Protein AF-A0A7W0F718-F1 (afdb_monomer_lite)

pLDDT: mean 78.74, std 13.92, range [45.19, 97.62]

Foldseek 3Di:
DVVVVVVVVVVVVVVDDPPPPPPPDDEAEAEDEPLQDADDDDDDDPPDHRRSVVVVVVVCVVCVVVNPPYFYHYPYPLDPDDDPLVVVLVVQLVVLLCCCVPPVVHDSVDLVSSVVSCVVSVVPPVVSVCSVVCVCVVVVVVVVVVCVVLVPDDPPWDDGPNNDIADCVVVVNPVVVSVVVVVVVVVVSRD

Structure (mmCIF, N/CA/C/O backbone):
data_AF-A0A7W0F718-F1
#
_entry.id   AF-A0A7W0F718-F1
#
loop_
_atom_site.group_PDB
_atom_site.id
_atom_site.type_symbol
_atom_site.label_atom_id
_atom_site.label_alt_id
_atom_site.label_comp_id
_atom_site.label_asym_id
_atom_site.label_entity_id
_atom_site.label_seq_id
_atom_site.pdbx_PDB_ins_code
_atom_site.Cartn_x
_atom_site.Cartn_y
_atom_site.Cartn_z
_atom_site.occupancy
_atom_site.B_iso_or_equiv
_atom_site.auth_seq_id
_atom_site.auth_comp_id
_atom_site.auth_asym_id
_atom_site.auth_atom_id
_atom_site.pdbx_PDB_model_num
ATOM 1 N N . MET A 1 1 ? 59.009 13.169 -43.850 1.00 59.16 1 MET A N 1
ATOM 2 C CA . MET A 1 1 ? 57.574 13.392 -44.161 1.00 59.16 1 MET A CA 1
ATOM 3 C C . MET A 1 1 ? 56.606 12.580 -43.299 1.00 59.16 1 MET A C 1
ATOM 5 O O . MET A 1 1 ? 55.694 13.190 -42.767 1.00 59.16 1 MET A O 1
ATOM 9 N N . ARG A 1 2 ? 56.782 11.261 -43.092 1.00 62.19 2 ARG A N 1
ATOM 10 C CA . ARG A 1 2 ? 55.823 10.437 -42.308 1.00 62.19 2 ARG A CA 1
ATOM 11 C C . ARG A 1 2 ? 55.622 10.898 -40.852 1.00 62.19 2 ARG A C 1
ATOM 13 O O . ARG A 1 2 ? 54.488 10.963 -40.399 1.00 62.19 2 ARG A O 1
ATOM 20 N N . PHE A 1 3 ? 56.688 11.295 -40.154 1.00 64.75 3 PHE A N 1
ATOM 21 C CA . PHE A 1 3 ? 56.597 11.782 -38.767 1.00 64.75 3 PHE A CA 1
ATOM 22 C C . PHE A 1 3 ? 55.923 13.155 -38.629 1.00 64.75 3 PHE A C 1
ATOM 24 O O . PHE A 1 3 ? 55.234 13.398 -37.647 1.00 64.75 3 PHE A O 1
ATOM 31 N N . PHE A 1 4 ? 56.065 14.028 -39.630 1.00 73.38 4 PHE A N 1
ATOM 32 C CA . PHE A 1 4 ? 55.433 15.351 -39.623 1.00 73.38 4 PHE A CA 1
ATOM 33 C C . PHE A 1 4 ? 53.915 15.244 -39.821 1.00 73.38 4 PHE A C 1
ATOM 35 O O . PHE A 1 4 ? 53.151 15.910 -39.134 1.00 73.38 4 PHE A O 1
ATOM 42 N N . VAL A 1 5 ? 53.474 14.330 -40.694 1.00 73.19 5 VAL A N 1
ATOM 43 C CA . VAL A 1 5 ? 52.048 14.030 -40.897 1.00 73.19 5 VAL A CA 1
ATOM 44 C C . VAL A 1 5 ? 51.417 13.461 -39.623 1.00 73.19 5 VAL A C 1
ATOM 46 O O . VAL A 1 5 ? 50.325 13.877 -39.260 1.00 73.19 5 VAL A O 1
ATOM 49 N N . LEU A 1 6 ? 52.120 12.576 -38.907 1.00 73.88 6 LEU A N 1
ATOM 50 C CA . LEU A 1 6 ? 51.657 12.044 -37.618 1.00 73.88 6 LEU A CA 1
ATOM 51 C C . LEU A 1 6 ? 51.508 13.139 -36.554 1.00 73.88 6 LEU A C 1
ATOM 53 O O . LEU A 1 6 ? 50.515 13.149 -35.832 1.00 73.88 6 LEU A O 1
ATOM 57 N N . TYR A 1 7 ? 52.449 14.084 -36.493 1.00 75.25 7 TYR A N 1
ATOM 58 C CA . TYR A 1 7 ? 52.392 15.185 -35.530 1.00 75.25 7 TYR A CA 1
ATOM 59 C C . TYR A 1 7 ? 51.230 16.145 -35.813 1.00 75.25 7 TYR A C 1
ATOM 61 O O . TYR A 1 7 ? 50.535 16.552 -34.888 1.00 75.25 7 TYR A O 1
ATOM 69 N N . VAL A 1 8 ? 50.981 16.452 -37.091 1.00 75.62 8 VAL A N 1
ATOM 70 C CA . VAL A 1 8 ? 49.847 17.287 -37.520 1.00 75.62 8 VAL A CA 1
ATOM 71 C C . VAL A 1 8 ? 48.508 16.582 -37.279 1.00 75.62 8 VAL A C 1
ATOM 73 O O . VAL A 1 8 ? 47.548 17.222 -36.864 1.00 75.62 8 VAL A O 1
ATOM 76 N N . LEU A 1 9 ? 48.429 15.263 -37.484 1.00 67.88 9 LEU A N 1
ATOM 77 C CA . LEU A 1 9 ? 47.204 14.502 -37.219 1.00 67.88 9 LEU A CA 1
ATOM 78 C C . LEU A 1 9 ? 46.885 14.450 -35.716 1.00 67.88 9 LEU A C 1
ATOM 80 O O . LEU A 1 9 ? 45.730 14.584 -35.321 1.00 67.88 9 LEU A O 1
ATOM 84 N N . MET A 1 10 ? 47.916 14.301 -34.879 1.00 72.50 10 MET A N 1
ATOM 85 C CA . MET A 1 10 ? 47.778 14.221 -33.425 1.00 72.50 10 MET A CA 1
ATOM 86 C C . MET A 1 10 ? 47.365 15.568 -32.808 1.00 72.50 10 MET A C 1
ATOM 88 O O . MET A 1 10 ? 46.494 15.609 -31.935 1.00 72.50 10 MET A O 1
ATOM 92 N N . THR A 1 11 ? 47.917 16.686 -33.295 1.00 67.88 11 THR A N 1
ATOM 93 C CA . THR A 1 11 ? 47.487 18.025 -32.861 1.00 67.88 11 THR A CA 1
ATOM 94 C C . THR A 1 11 ? 46.080 18.363 -33.353 1.00 67.88 11 THR A C 1
ATOM 96 O O . THR A 1 11 ? 45.309 18.960 -32.602 1.00 67.88 11 THR A O 1
ATOM 99 N N . LEU A 1 12 ? 45.694 17.909 -34.552 1.00 67.44 12 LEU A N 1
ATOM 100 C CA . LEU A 1 12 ? 44.333 18.080 -35.067 1.00 67.44 12 LEU A CA 1
ATOM 101 C C . LEU A 1 12 ? 43.303 17.328 -34.208 1.00 67.44 12 LEU A C 1
ATOM 103 O O . LEU A 1 12 ? 42.249 17.880 -33.915 1.00 67.44 12 LEU A O 1
ATOM 107 N N . THR A 1 13 ? 43.618 16.126 -33.713 1.00 62.78 13 THR A N 1
ATOM 108 C CA . THR A 1 13 ? 42.716 15.390 -32.804 1.00 62.78 13 THR A CA 1
ATOM 109 C C . THR A 1 13 ? 42.569 16.021 -31.415 1.00 62.78 13 THR A C 1
ATOM 111 O O . THR A 1 13 ? 41.525 15.859 -30.793 1.00 62.78 13 THR A O 1
ATOM 114 N N . MET A 1 14 ? 43.564 16.778 -30.933 1.00 63.66 14 MET A N 1
ATOM 115 C CA . MET A 1 14 ? 43.463 17.508 -29.657 1.00 63.66 14 MET A CA 1
ATOM 116 C C . MET A 1 14 ? 42.633 18.798 -29.755 1.00 63.66 14 MET A C 1
ATOM 118 O O . MET A 1 14 ? 42.101 19.252 -28.745 1.00 63.66 14 MET A O 1
ATOM 122 N N . LEU A 1 15 ? 42.503 19.383 -30.951 1.00 63.22 15 LEU A N 1
ATOM 123 C CA . LEU A 1 15 ? 41.767 20.635 -31.180 1.00 63.22 15 LEU A CA 1
ATOM 124 C C . LEU A 1 15 ? 40.259 20.446 -31.403 1.00 63.22 15 LEU A C 1
ATOM 126 O O . LEU A 1 15 ? 39.521 21.429 -31.389 1.00 63.22 15 LEU A O 1
ATOM 130 N N . PHE A 1 16 ? 39.787 19.207 -31.564 1.00 63.06 16 PHE A N 1
ATOM 131 C CA . PHE A 1 16 ? 38.362 18.880 -31.613 1.00 63.06 16 PHE A CA 1
ATOM 132 C C . PHE A 1 16 ? 37.948 18.186 -30.311 1.00 63.06 16 PHE A C 1
ATOM 134 O O . PHE A 1 16 ? 37.929 16.952 -30.262 1.00 63.06 16 PHE A O 1
ATOM 141 N N . PRO A 1 17 ? 37.608 18.931 -29.239 1.00 61.22 17 PRO A N 1
ATOM 142 C CA . PRO A 1 17 ? 36.962 18.321 -28.090 1.00 61.22 17 PRO A CA 1
ATOM 143 C C . PRO A 1 17 ? 35.707 17.618 -28.599 1.00 61.22 17 PRO A C 1
ATOM 145 O O . PRO A 1 17 ? 34.823 18.234 -29.197 1.00 61.22 17 PRO A O 1
ATOM 148 N N . SER A 1 18 ? 35.664 16.301 -28.419 1.00 65.25 18 SER A N 1
ATOM 149 C CA . SER A 1 18 ? 34.481 15.512 -28.724 1.00 65.25 18 SER A CA 1
ATOM 150 C C . SER A 1 18 ? 33.355 16.066 -27.864 1.00 65.25 18 SER A C 1
ATOM 152 O O . SER A 1 18 ? 33.358 15.890 -26.646 1.00 65.25 18 SER A O 1
ATOM 154 N N . VAL A 1 19 ? 32.426 16.797 -28.476 1.00 62.50 19 VAL A N 1
ATOM 155 C CA . VAL A 1 19 ? 31.242 17.287 -27.779 1.00 62.50 19 VAL A CA 1
ATOM 156 C C . VAL A 1 19 ? 30.381 16.064 -27.493 1.00 62.50 19 VAL A C 1
ATOM 158 O O . VAL A 1 19 ? 29.586 15.635 -28.330 1.00 62.50 19 VAL A O 1
ATOM 161 N N . ILE A 1 20 ? 30.588 15.465 -26.319 1.00 61.00 20 ILE A N 1
ATOM 162 C CA . ILE A 1 20 ? 29.738 14.405 -25.788 1.00 61.00 20 ILE A CA 1
ATOM 163 C C . ILE A 1 20 ? 28.381 15.052 -25.521 1.00 61.00 20 ILE A C 1
ATOM 165 O O . ILE A 1 20 ? 28.150 15.662 -24.479 1.00 61.00 20 ILE A O 1
ATOM 169 N N . HIS A 1 21 ? 27.486 14.960 -26.500 1.00 59.19 21 HIS A N 1
ATOM 170 C CA . HIS A 1 21 ? 26.088 15.304 -26.312 1.00 59.19 21 HIS A CA 1
ATOM 171 C C . HIS A 1 21 ? 25.480 14.232 -25.412 1.00 59.19 21 HIS A C 1
ATOM 173 O O . HIS A 1 21 ? 25.100 13.155 -25.870 1.00 59.19 21 HIS A O 1
ATOM 179 N N . GLY A 1 22 ? 25.412 14.514 -24.112 1.00 57.72 22 GLY A N 1
ATOM 180 C CA . GLY A 1 22 ? 24.571 13.750 -23.206 1.00 57.72 22 GLY A CA 1
ATOM 181 C C . GLY A 1 22 ? 23.122 13.933 -23.641 1.00 57.72 22 GLY A C 1
ATOM 182 O O . GLY A 1 22 ? 22.516 14.959 -23.345 1.00 57.72 22 GLY A O 1
ATOM 183 N N . GLN A 1 23 ? 22.572 12.969 -24.381 1.00 63.22 23 GLN A N 1
ATOM 184 C CA . GLN A 1 23 ? 21.136 12.924 -24.634 1.00 63.22 23 GLN A CA 1
ATOM 185 C C . GLN A 1 23 ? 20.442 12.744 -23.283 1.00 63.22 23 GLN A C 1
ATOM 187 O O . GLN A 1 23 ? 20.439 11.651 -22.717 1.00 63.22 23 GLN A O 1
ATOM 192 N N . GLY A 1 24 ? 19.873 13.826 -22.750 1.00 61.09 24 GLY A N 1
ATOM 193 C CA . GLY A 1 24 ? 18.960 13.742 -21.619 1.00 61.09 24 GLY A CA 1
ATOM 194 C C . GLY A 1 24 ? 17.768 12.889 -22.036 1.00 61.09 24 GLY A C 1
ATOM 195 O O . GLY A 1 24 ? 16.958 13.318 -22.853 1.00 61.09 24 GLY A O 1
ATOM 196 N N . ARG A 1 25 ? 17.690 11.65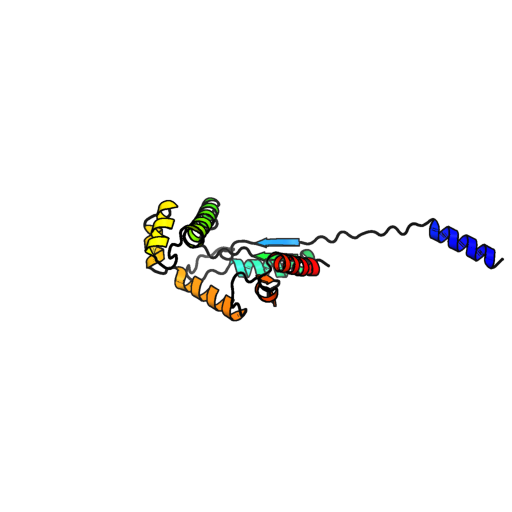6 -21.530 1.00 67.06 25 ARG A N 1
ATOM 197 C CA . ARG A 1 25 ? 16.534 10.785 -21.751 1.00 67.06 25 ARG A CA 1
ATOM 198 C C . ARG A 1 25 ? 15.420 11.221 -20.810 1.00 67.06 25 ARG A C 1
ATOM 200 O O . ARG A 1 25 ? 15.621 11.316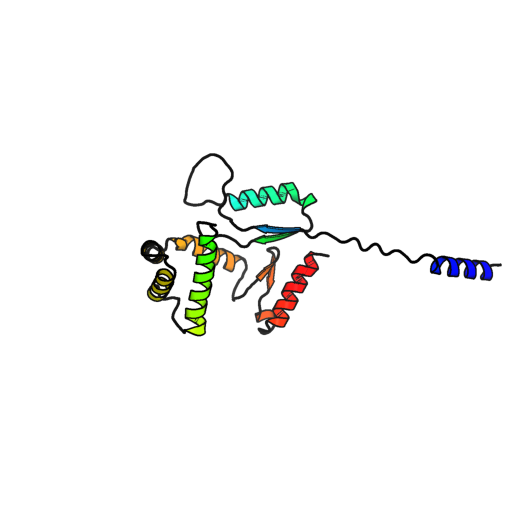 -19.602 1.00 67.06 25 ARG A O 1
ATOM 207 N N . THR A 1 26 ? 14.251 11.511 -21.365 1.00 73.31 26 THR A N 1
ATOM 208 C CA . THR A 1 26 ? 13.064 11.843 -20.578 1.00 73.31 26 THR A CA 1
ATOM 209 C C . THR A 1 26 ? 12.407 10.547 -20.112 1.00 73.31 26 THR A C 1
ATOM 211 O O . THR A 1 26 ? 11.988 9.738 -20.935 1.00 73.31 26 THR A O 1
ATOM 214 N N . LEU A 1 27 ? 12.328 10.342 -18.797 1.00 78.69 27 LEU A N 1
ATOM 215 C CA . LEU A 1 27 ? 11.528 9.280 -18.194 1.00 78.69 27 LEU A CA 1
ATOM 216 C C . LEU A 1 27 ? 10.115 9.796 -17.935 1.00 78.69 27 LEU A C 1
ATOM 218 O O . LEU A 1 27 ? 9.938 10.781 -17.215 1.00 78.69 27 LEU A O 1
ATOM 222 N N . ASN A 1 28 ? 9.108 9.072 -18.411 1.00 82.62 28 ASN A N 1
ATOM 223 C CA . ASN A 1 28 ? 7.726 9.368 -18.061 1.00 82.62 28 ASN A CA 1
ATOM 224 C C . ASN A 1 28 ? 7.347 8.666 -16.749 1.00 82.62 28 ASN A C 1
ATOM 226 O O . ASN A 1 28 ? 7.285 7.442 -16.672 1.00 82.62 28 ASN A O 1
ATOM 230 N N . ILE A 1 29 ? 7.058 9.428 -15.695 1.00 82.44 29 ILE A N 1
ATOM 231 C CA . ILE A 1 29 ? 6.439 8.873 -14.485 1.00 82.44 29 ILE A CA 1
ATOM 232 C C . ILE A 1 29 ? 4.927 8.987 -14.652 1.00 82.44 29 ILE A C 1
ATOM 234 O O . ILE A 1 29 ? 4.345 10.060 -14.490 1.00 82.44 29 ILE A O 1
ATOM 238 N N . LEU A 1 30 ? 4.280 7.872 -14.984 1.00 80.19 30 LEU A N 1
ATOM 239 C CA . LEU A 1 30 ? 2.828 7.792 -15.029 1.00 80.19 30 LEU A CA 1
ATOM 240 C C . LEU A 1 30 ? 2.306 7.533 -13.624 1.00 80.19 30 LEU A C 1
ATOM 242 O O . LEU A 1 30 ? 2.292 6.408 -13.136 1.00 80.19 30 LEU A O 1
ATOM 246 N N . TYR A 1 31 ? 1.866 8.593 -12.966 1.00 80.44 31 TYR A N 1
ATOM 247 C CA . TYR A 1 31 ? 1.217 8.500 -11.670 1.00 80.44 31 TYR A CA 1
ATOM 248 C C . TYR A 1 31 ? -0.293 8.319 -11.849 1.00 80.44 31 TYR A C 1
ATOM 250 O O . TYR A 1 31 ? -0.963 9.164 -12.440 1.00 80.44 31 TYR A O 1
ATOM 258 N N . THR A 1 32 ? -0.845 7.222 -11.331 1.00 71.44 32 THR A N 1
ATOM 259 C CA . THR A 1 32 ? -2.285 6.953 -11.368 1.0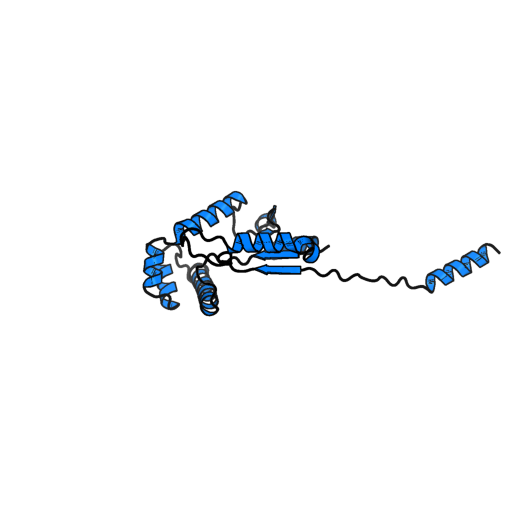0 71.44 32 THR A CA 1
ATOM 260 C C . THR A 1 32 ? -2.806 6.516 -10.001 1.00 71.44 32 THR A C 1
ATOM 262 O O . THR A 1 32 ? -2.341 5.542 -9.409 1.00 71.44 32 THR A O 1
ATOM 265 N N . GLY A 1 33 ? -3.814 7.239 -9.519 1.00 64.19 33 GLY A N 1
ATOM 266 C CA . GLY A 1 33 ? -4.711 6.813 -8.448 1.00 64.19 33 GLY A CA 1
ATOM 267 C C . GLY A 1 33 ? -6.090 6.506 -9.033 1.00 64.19 33 GLY A C 1
ATOM 268 O O . GLY A 1 33 ? -6.446 7.026 -10.091 1.00 64.19 33 GLY A O 1
ATOM 269 N N . GLY A 1 34 ? -6.865 5.646 -8.375 1.00 61.44 34 GLY A N 1
ATOM 270 C CA . GLY A 1 34 ? -8.241 5.357 -8.801 1.00 61.44 34 GLY A CA 1
ATOM 271 C C . GLY A 1 34 ? -8.359 4.194 -9.782 1.00 61.44 34 GLY A C 1
ATOM 272 O O . GLY A 1 34 ? -8.391 4.380 -10.996 1.00 61.44 34 GLY A O 1
ATOM 273 N N . VAL A 1 35 ? -8.486 2.974 -9.251 1.00 58.16 35 VAL A N 1
ATOM 274 C CA . VAL A 1 35 ? -8.932 1.808 -10.044 1.00 58.16 35 VAL A CA 1
ATOM 275 C C . VAL A 1 35 ? -10.447 1.834 -10.293 1.00 58.16 35 VAL A C 1
ATOM 277 O O . VAL A 1 35 ? -10.923 1.237 -11.257 1.00 58.16 35 VAL A O 1
ATOM 280 N N . ASN A 1 36 ? -11.164 2.592 -9.459 1.00 53.41 36 ASN A N 1
ATOM 281 C CA . ASN A 1 36 ? -12.588 2.885 -9.557 1.00 53.41 36 ASN A CA 1
ATOM 282 C C . ASN A 1 36 ? -12.757 4.169 -10.386 1.00 53.41 36 ASN A C 1
ATOM 284 O O . ASN A 1 36 ? -12.674 5.274 -9.854 1.00 53.41 36 ASN A O 1
ATOM 288 N N . GLY A 1 37 ? -12.910 4.044 -11.701 1.00 51.97 37 GLY A N 1
ATOM 289 C CA . GLY A 1 37 ? -13.158 5.179 -12.589 1.00 51.97 37 GLY A CA 1
ATOM 290 C C . GLY A 1 37 ? -13.855 4.710 -13.856 1.00 51.97 37 GLY A C 1
ATOM 291 O O . GLY A 1 37 ? -13.340 3.842 -14.546 1.00 51.97 37 GLY A O 1
ATOM 292 N N . GLU A 1 38 ? -15.026 5.253 -14.142 1.00 53.28 38 GLU A N 1
ATOM 293 C CA . GLU A 1 38 ? -15.839 4.906 -15.309 1.00 53.28 38 GLU A CA 1
ATOM 294 C C . GLU A 1 38 ? -15.472 5.810 -16.501 1.00 53.28 38 GLU A C 1
ATOM 296 O O . GLU A 1 38 ? -15.058 6.956 -16.309 1.00 53.28 38 GLU A O 1
ATOM 301 N N . LEU A 1 39 ? -15.612 5.300 -17.726 1.00 45.19 39 LEU A N 1
ATOM 302 C CA . LEU A 1 39 ? -15.749 6.115 -18.935 1.00 45.19 39 LEU A CA 1
ATOM 303 C C . LEU A 1 39 ? -16.956 5.586 -19.727 1.00 45.19 39 LEU A C 1
ATOM 305 O O . LEU A 1 39 ? -16.811 4.605 -20.447 1.00 45.19 39 LEU A O 1
ATOM 309 N N . GLU A 1 40 ? -18.082 6.300 -19.550 1.00 46.84 40 GLU A N 1
ATOM 310 C CA . GLU A 1 40 ? -19.188 6.578 -20.498 1.00 46.84 40 GLU A CA 1
ATOM 311 C C . GLU A 1 40 ? -20.071 5.396 -20.991 1.00 46.84 40 GLU A C 1
ATOM 313 O O . GLU A 1 40 ? -19.563 4.312 -21.249 1.00 46.84 40 GLU A O 1
ATOM 318 N N . PRO A 1 41 ? -21.377 5.558 -21.307 1.00 49.84 41 PRO A N 1
ATOM 319 C CA . PRO A 1 41 ? -22.425 6.425 -20.785 1.00 49.84 41 PRO A CA 1
ATOM 320 C C . PRO A 1 41 ? -23.639 5.565 -20.349 1.00 49.84 41 PRO A C 1
ATOM 322 O O . PRO A 1 41 ? -24.754 5.803 -20.788 1.00 49.84 41 PRO A O 1
ATOM 325 N N . CYS A 1 42 ? -23.485 4.476 -19.596 1.00 52.88 42 CYS A N 1
ATOM 326 C CA . CYS A 1 42 ? -24.631 3.596 -19.329 1.00 52.88 42 CYS A CA 1
ATOM 327 C C . CYS A 1 42 ? -24.511 2.909 -17.976 1.00 52.88 42 CYS A C 1
ATOM 329 O O . CYS A 1 42 ? -23.759 1.955 -17.806 1.00 52.88 42 CYS A O 1
ATOM 331 N N . GLY A 1 43 ? -25.283 3.399 -17.006 1.00 52.84 43 GLY A N 1
ATOM 332 C CA . GLY A 1 43 ? -25.343 2.793 -15.687 1.00 52.84 43 GLY A CA 1
ATOM 333 C C . GLY A 1 43 ? -25.718 1.317 -15.770 1.00 52.84 43 GLY A C 1
ATOM 334 O O . GLY A 1 43 ? -26.795 0.999 -16.262 1.00 52.84 43 GLY A O 1
ATOM 335 N N . CYS A 1 44 ? -24.852 0.436 -15.264 1.00 48.56 44 CYS A N 1
ATOM 336 C CA . CYS A 1 44 ? -25.180 -0.951 -14.933 1.00 48.56 44 CYS A CA 1
ATOM 337 C C . CYS A 1 44 ? -24.139 -1.574 -13.975 1.00 48.56 44 CYS A C 1
ATOM 339 O O . CYS A 1 44 ? -23.024 -1.888 -14.364 1.00 48.56 44 CYS A O 1
ATOM 341 N N . SER A 1 45 ? -24.614 -1.892 -12.762 1.00 45.62 45 SER A N 1
ATOM 342 C CA . SER A 1 45 ? -24.071 -2.832 -11.757 1.00 45.62 45 SER A CA 1
ATOM 343 C C . SER A 1 45 ? -23.013 -2.338 -10.738 1.00 45.62 45 SER A C 1
ATOM 345 O O . SER A 1 45 ? -21.820 -2.579 -10.897 1.00 45.62 45 SER A O 1
ATOM 347 N N . PRO A 1 46 ? -23.446 -1.844 -9.557 1.00 51.41 46 PRO A N 1
ATOM 348 C CA . PRO A 1 46 ? -22.569 -1.339 -8.487 1.00 51.41 46 PRO A CA 1
ATOM 349 C C . PRO A 1 46 ? -21.759 -2.408 -7.719 1.00 51.41 46 PRO A C 1
ATOM 351 O O . PRO A 1 46 ? -21.273 -2.143 -6.620 1.00 51.41 46 PRO A O 1
ATOM 354 N N . LYS A 1 47 ? -21.657 -3.652 -8.216 1.00 49.12 47 LYS A N 1
ATOM 355 C CA . LYS A 1 47 ? -21.063 -4.777 -7.463 1.00 49.12 47 LYS A CA 1
ATOM 356 C C . LYS A 1 47 ? -19.675 -5.222 -7.939 1.00 49.12 47 LYS A C 1
ATOM 358 O O . LYS A 1 47 ? -19.026 -5.941 -7.180 1.00 49.12 47 LYS A O 1
ATOM 363 N N . THR A 1 48 ? -19.188 -4.785 -9.105 1.00 52.19 48 THR A N 1
ATOM 364 C CA . THR A 1 48 ? -17.832 -5.107 -9.607 1.00 52.19 48 THR A CA 1
ATOM 365 C C . THR A 1 48 ? -17.345 -4.096 -10.662 1.00 52.19 48 THR A C 1
ATOM 367 O O . THR A 1 48 ? -17.209 -4.450 -11.831 1.00 52.19 48 THR A O 1
ATOM 370 N N . ASP A 1 49 ? -17.063 -2.853 -10.269 1.00 53.81 49 ASP A N 1
ATOM 371 C CA . ASP A 1 49 ? -16.581 -1.811 -11.192 1.00 53.81 49 ASP A CA 1
ATOM 372 C C . ASP A 1 49 ? -15.049 -1.772 -11.296 1.00 53.81 49 ASP A C 1
ATOM 374 O O . ASP A 1 49 ? -14.357 -1.319 -10.387 1.00 53.81 49 ASP A O 1
ATOM 378 N N . PHE A 1 50 ? -14.510 -2.216 -12.438 1.00 53.62 50 PHE A N 1
ATOM 379 C CA . PHE A 1 50 ? -13.077 -2.146 -12.776 1.00 53.62 50 PHE A CA 1
ATOM 380 C C . PHE A 1 50 ? -12.784 -1.235 -13.983 1.00 53.62 50 PHE A C 1
ATOM 382 O O . PHE A 1 50 ? -11.713 -1.342 -14.586 1.00 53.62 50 PHE A O 1
ATOM 389 N N . GLY A 1 51 ? -13.700 -0.326 -14.345 1.00 57.94 51 GLY A N 1
ATOM 390 C CA . GLY A 1 51 ? -13.553 0.567 -15.507 1.00 57.94 51 GLY A CA 1
ATOM 391 C C . GLY A 1 51 ? -12.218 1.327 -15.542 1.00 57.94 51 GLY A C 1
ATOM 392 O O . GLY A 1 51 ? -11.629 1.521 -16.605 1.00 57.94 51 GLY A O 1
ATOM 393 N N . GLY A 1 52 ? -11.649 1.645 -14.373 1.00 65.19 52 GLY A N 1
ATOM 394 C CA . GLY A 1 52 ? -10.379 2.360 -14.271 1.00 65.19 52 GLY A CA 1
ATOM 395 C C 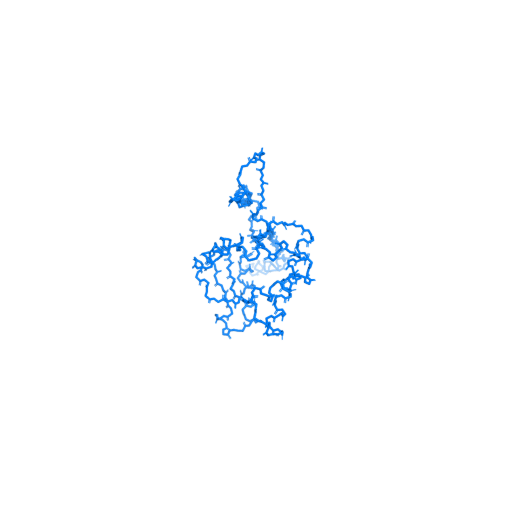. GLY A 1 52 ? -9.182 1.482 -14.630 1.00 65.19 52 GLY A C 1
ATOM 396 O O . GLY A 1 52 ? -8.148 1.990 -15.056 1.00 65.19 52 GLY A O 1
ATOM 397 N N . VAL A 1 53 ? -9.295 0.158 -14.501 1.00 68.50 53 VAL A N 1
ATOM 398 C CA . VAL A 1 53 ? -8.283 -0.797 -14.974 1.00 68.50 53 VAL A CA 1
ATOM 399 C C . VAL A 1 53 ? -8.303 -0.867 -16.498 1.00 68.50 53 VAL A C 1
ATOM 401 O O . VAL A 1 53 ? -7.260 -0.667 -17.114 1.00 68.50 53 VAL A O 1
ATOM 404 N N . ALA A 1 54 ? -9.480 -1.069 -17.096 1.00 66.38 54 ALA A N 1
ATOM 405 C CA . ALA A 1 54 ? -9.635 -1.149 -18.549 1.00 66.38 54 ALA A CA 1
ATOM 406 C C . ALA A 1 54 ? -9.211 0.158 -19.242 1.00 66.38 54 ALA A C 1
ATOM 408 O O . ALA A 1 54 ? -8.435 0.129 -20.194 1.00 66.38 54 ALA A O 1
ATOM 409 N N . ARG A 1 55 ? -9.616 1.314 -18.697 1.00 72.62 55 ARG A N 1
ATOM 410 C CA . ARG A 1 55 ? -9.181 2.638 -19.170 1.00 72.62 55 ARG A CA 1
ATOM 411 C C . ARG A 1 55 ? -7.662 2.798 -19.146 1.00 72.62 55 ARG A C 1
ATOM 413 O O . ARG A 1 55 ? -7.085 3.318 -20.096 1.00 72.62 55 ARG A O 1
ATOM 420 N N . ARG A 1 56 ? -7.011 2.374 -18.056 1.00 78.75 56 ARG A N 1
ATOM 421 C CA . ARG A 1 56 ? -5.546 2.447 -17.935 1.00 78.75 56 ARG A CA 1
ATOM 422 C C . ARG A 1 56 ? -4.868 1.546 -18.953 1.00 78.75 56 ARG A C 1
ATOM 424 O O . ARG A 1 56 ? -3.949 2.007 -19.613 1.00 78.75 56 ARG A O 1
ATOM 431 N N . ALA A 1 57 ? -5.340 0.309 -19.101 1.00 77.69 57 ALA A N 1
ATOM 432 C CA . ALA A 1 57 ? -4.817 -0.611 -20.104 1.00 77.69 57 ALA A CA 1
ATOM 433 C C . ALA A 1 57 ? -4.921 0.001 -21.510 1.00 77.69 57 ALA A C 1
ATOM 435 O O . ALA A 1 57 ? -3.911 0.094 -22.195 1.00 77.69 57 ALA A O 1
ATOM 436 N N . GLY A 1 58 ? -6.091 0.534 -21.881 1.00 79.81 58 GLY A N 1
ATOM 437 C CA . GLY A 1 58 ? -6.291 1.209 -23.167 1.00 79.81 58 GLY A CA 1
ATOM 438 C C . GLY A 1 58 ? -5.337 2.388 -23.382 1.00 79.81 58 GLY A C 1
ATOM 439 O O . GLY A 1 58 ? -4.643 2.430 -24.393 1.00 79.81 58 GLY A O 1
ATOM 440 N N . TYR A 1 59 ? -5.232 3.299 -22.408 1.00 84.31 59 TYR A N 1
ATOM 441 C CA . TYR A 1 59 ? -4.341 4.463 -22.503 1.00 84.31 59 TYR A CA 1
ATOM 442 C C . TYR A 1 59 ? -2.861 4.071 -22.636 1.00 84.31 59 TYR A C 1
ATOM 444 O O . TYR A 1 59 ? -2.125 4.669 -23.421 1.00 84.31 59 TYR A O 1
ATOM 452 N N . LEU A 1 60 ? -2.423 3.071 -21.865 1.00 86.31 60 LEU A N 1
ATOM 453 C CA . LEU A 1 60 ? -1.046 2.579 -21.899 1.00 86.31 60 LEU A CA 1
ATOM 454 C C . LEU A 1 60 ? -0.732 1.895 -23.231 1.00 86.31 60 LEU A C 1
ATOM 456 O O . LEU A 1 60 ? 0.312 2.176 -23.809 1.00 86.31 60 LEU A O 1
ATOM 460 N N . THR A 1 61 ? -1.636 1.051 -23.737 1.00 85.62 61 THR A N 1
ATOM 461 C CA . THR A 1 61 ? -1.463 0.362 -25.022 1.00 85.62 61 THR A CA 1
ATOM 462 C C . THR A 1 61 ? -1.473 1.341 -26.196 1.00 85.62 61 THR A C 1
ATOM 464 O O . THR A 1 61 ? -0.619 1.249 -27.072 1.00 85.62 61 THR A O 1
ATOM 467 N N . GLU A 1 62 ? -2.388 2.315 -26.214 1.00 88.38 62 GLU A N 1
ATOM 468 C CA . GLU A 1 62 ? -2.477 3.298 -27.304 1.00 88.38 62 GLU A CA 1
ATOM 469 C C . GLU A 1 62 ? -1.227 4.191 -27.385 1.00 88.38 62 GLU A C 1
ATOM 471 O O . GLU A 1 62 ? -0.791 4.566 -28.474 1.00 88.38 62 GLU A O 1
ATOM 476 N N . ARG A 1 63 ? -0.625 4.530 -26.237 1.00 87.19 63 ARG A N 1
ATOM 477 C CA . ARG A 1 63 ? 0.474 5.507 -26.154 1.00 87.19 63 ARG A CA 1
ATOM 478 C C . ARG A 1 63 ? 1.824 4.906 -25.796 1.00 87.19 63 ARG A C 1
ATOM 480 O O . ARG A 1 63 ? 2.757 5.656 -25.521 1.00 87.19 63 ARG A O 1
ATOM 487 N N . GLU A 1 64 ? 1.963 3.586 -25.846 1.00 83.56 64 GLU A N 1
ATOM 488 C CA . GLU A 1 64 ? 3.186 2.871 -25.464 1.00 83.56 64 GLU A CA 1
ATOM 489 C C . GLU A 1 64 ? 4.435 3.459 -26.137 1.00 83.56 64 GLU A C 1
ATOM 491 O O . GLU A 1 64 ? 5.419 3.764 -25.464 1.00 83.56 64 GLU A O 1
ATOM 496 N N . LYS A 1 65 ? 4.378 3.710 -27.451 1.00 84.50 65 LYS A N 1
ATOM 497 C CA . LYS A 1 65 ? 5.505 4.254 -28.232 1.00 84.50 65 LYS A CA 1
ATOM 498 C C . LYS A 1 65 ? 5.904 5.676 -27.837 1.00 84.50 65 LYS A C 1
ATOM 500 O O . LYS A 1 65 ? 7.051 6.056 -28.032 1.00 84.50 65 LYS A O 1
ATOM 505 N N . THR A 1 66 ? 4.964 6.466 -27.325 1.00 86.38 66 THR A N 1
ATOM 506 C CA . THR A 1 66 ? 5.199 7.861 -26.920 1.00 86.38 66 THR A CA 1
ATOM 507 C C . THR A 1 66 ? 5.591 7.960 -25.450 1.00 86.38 66 THR A C 1
ATOM 509 O O . THR A 1 66 ? 6.347 8.847 -25.069 1.00 86.38 66 THR A O 1
ATOM 512 N N . LEU A 1 67 ? 5.062 7.062 -24.619 1.00 84.25 67 LEU A N 1
ATOM 513 C CA . LEU A 1 67 ? 5.311 7.043 -23.184 1.00 84.25 67 LEU A CA 1
ATOM 514 C C . LEU A 1 67 ? 6.591 6.288 -22.832 1.00 84.25 67 LEU A C 1
ATOM 516 O O . LEU A 1 67 ? 7.176 6.572 -21.795 1.00 84.25 67 LEU A O 1
ATOM 520 N N . SER A 1 68 ? 7.042 5.344 -23.657 1.00 80.94 68 SER A N 1
ATOM 521 C CA . SER A 1 68 ? 8.255 4.576 -23.368 1.00 80.94 68 SER A CA 1
ATOM 522 C C . SER A 1 68 ? 9.522 5.448 -23.436 1.00 80.94 68 SER A C 1
ATOM 524 O O . SER A 1 68 ? 9.696 6.165 -24.423 1.00 80.94 68 SER A O 1
ATOM 526 N N . PRO A 1 69 ? 10.437 5.364 -22.447 1.00 84.31 69 PRO A N 1
ATOM 527 C CA . PRO A 1 69 ? 10.335 4.578 -21.213 1.00 84.31 69 PRO A CA 1
ATOM 528 C C . PRO A 1 69 ? 9.419 5.248 -20.170 1.00 84.31 69 PRO A C 1
ATOM 530 O O . PRO A 1 69 ? 9.520 6.455 -19.928 1.00 84.31 69 PRO A O 1
ATOM 533 N N . TYR A 1 70 ? 8.555 4.462 -19.509 1.00 81.56 70 TYR A N 1
ATOM 534 C CA . TYR A 1 70 ? 7.729 4.944 -18.398 1.00 81.56 70 TYR A CA 1
ATOM 535 C C . TYR A 1 70 ? 7.766 4.035 -17.167 1.00 81.56 70 TYR A C 1
ATOM 537 O O . TYR A 1 70 ? 7.823 2.812 -17.277 1.00 81.56 70 TYR A O 1
ATOM 545 N N . ILE A 1 71 ? 7.652 4.645 -15.985 1.00 83.06 71 ILE A N 1
ATOM 546 C CA . ILE A 1 71 ? 7.328 3.958 -14.729 1.00 83.06 71 ILE A CA 1
ATOM 547 C C . ILE A 1 71 ? 5.873 4.265 -14.389 1.00 83.06 71 ILE A C 1
ATOM 549 O O . ILE A 1 71 ? 5.497 5.427 -14.235 1.00 83.06 71 ILE A O 1
ATOM 553 N N . LEU A 1 72 ? 5.054 3.222 -14.244 1.00 79.75 72 LEU A N 1
ATOM 554 C CA . LEU A 1 72 ? 3.680 3.345 -13.763 1.00 79.75 72 LEU A CA 1
ATOM 555 C C . LEU A 1 72 ? 3.650 3.257 -12.233 1.00 79.75 72 LEU A C 1
ATOM 557 O O . LEU A 1 72 ? 3.844 2.188 -11.658 1.00 79.75 72 LEU A O 1
ATOM 561 N N . ILE A 1 73 ? 3.354 4.372 -11.571 1.00 80.94 73 ILE A N 1
ATOM 562 C CA . ILE A 1 73 ? 3.113 4.428 -10.129 1.00 80.94 73 ILE A CA 1
ATOM 563 C C . ILE A 1 73 ? 1.609 4.331 -9.895 1.00 80.94 73 ILE A C 1
ATOM 565 O O . ILE A 1 73 ? 0.870 5.303 -10.058 1.00 80.94 73 ILE A O 1
ATOM 569 N N . GLY A 1 74 ? 1.152 3.142 -9.509 1.00 76.00 74 GLY A N 1
ATOM 570 C CA . GLY A 1 74 ? -0.218 2.922 -9.064 1.00 76.00 74 GLY A CA 1
ATOM 571 C C . GLY A 1 74 ? -0.347 3.168 -7.564 1.00 76.00 74 GLY A C 1
ATOM 572 O O . GLY A 1 74 ? 0.099 2.341 -6.777 1.00 76.00 74 GLY A O 1
ATOM 573 N N . THR A 1 75 ? -1.006 4.248 -7.148 1.00 68.19 75 THR A N 1
ATOM 574 C CA . THR A 1 75 ? -1.306 4.497 -5.721 1.00 68.19 75 THR A CA 1
ATOM 575 C C . THR A 1 75 ? -2.587 3.819 -5.243 1.00 68.19 75 THR A C 1
ATOM 577 O O . THR A 1 75 ? -2.975 3.942 -4.082 1.00 68.19 75 THR A O 1
ATOM 580 N N . GLY A 1 76 ? -3.228 3.051 -6.129 1.00 66.25 76 GLY A N 1
ATOM 581 C CA . GLY A 1 76 ? -4.513 2.423 -5.868 1.00 66.25 76 GLY A CA 1
ATOM 582 C C . GLY A 1 76 ? -5.621 3.457 -5.665 1.00 66.25 76 GLY A C 1
ATOM 583 O O . GLY A 1 76 ? -5.439 4.652 -5.873 1.00 66.25 76 GLY A O 1
ATOM 584 N N . ASN A 1 77 ? -6.813 2.958 -5.348 1.00 57.34 77 ASN A N 1
ATOM 585 C CA . ASN A 1 77 ? -7.875 3.646 -4.612 1.00 57.34 77 ASN A CA 1
ATOM 586 C C . ASN A 1 77 ? -8.975 2.607 -4.353 1.00 57.34 77 ASN A C 1
ATOM 588 O O . ASN A 1 77 ? -10.047 2.647 -4.946 1.00 57.34 77 ASN A O 1
ATOM 592 N N . PHE A 1 78 ? -8.680 1.591 -3.537 1.00 49.25 78 PHE A N 1
ATOM 593 C CA . PHE A 1 78 ? -9.678 0.571 -3.167 1.00 49.25 78 PHE A CA 1
ATOM 594 C C . PHE A 1 78 ? -10.780 1.132 -2.244 1.00 49.25 78 PHE A C 1
ATOM 596 O O . PHE A 1 78 ? -11.697 0.418 -1.836 1.00 49.25 78 PHE A O 1
ATOM 603 N N . LEU A 1 79 ? -10.685 2.416 -1.895 1.00 50.00 79 LEU A N 1
ATOM 604 C CA . LEU A 1 79 ? -11.666 3.142 -1.112 1.00 50.00 79 LEU A CA 1
ATOM 605 C C . LEU A 1 79 ? -12.647 3.835 -2.068 1.00 50.00 79 LEU A C 1
ATOM 607 O O . LEU A 1 79 ? -12.253 4.421 -3.069 1.00 50.00 79 LEU A O 1
ATOM 611 N N . ASP A 1 80 ? -13.940 3.756 -1.757 1.00 51.62 80 ASP A N 1
ATOM 612 C CA . ASP A 1 80 ? -15.030 4.039 -2.706 1.00 51.62 80 ASP A CA 1
ATOM 613 C C . ASP A 1 80 ? -15.096 5.485 -3.242 1.00 51.62 80 ASP A C 1
ATOM 615 O O . ASP A 1 80 ? -15.857 5.732 -4.173 1.00 51.62 80 ASP A O 1
ATOM 619 N N . LYS A 1 81 ? -14.375 6.465 -2.666 1.00 56.12 81 LYS A N 1
ATOM 620 C CA . LYS A 1 81 ? -14.483 7.886 -3.062 1.00 56.12 81 LYS A CA 1
ATOM 621 C C . LYS A 1 81 ? -13.154 8.643 -2.981 1.00 56.12 81 LYS A C 1
ATOM 623 O O . LYS A 1 81 ? -12.664 8.921 -1.887 1.00 56.12 81 LYS A O 1
ATOM 628 N N . ASP A 1 82 ? -12.636 9.065 -4.135 1.00 64.25 82 ASP A N 1
ATOM 629 C CA . ASP A 1 82 ? -11.437 9.908 -4.253 1.00 64.25 82 ASP A CA 1
ATOM 630 C C . ASP A 1 82 ? -11.750 11.409 -4.129 1.00 64.25 82 ASP A C 1
ATOM 632 O O . ASP A 1 82 ? -11.712 12.160 -5.103 1.00 64.25 82 ASP A O 1
ATOM 636 N N . THR A 1 83 ? -12.104 11.873 -2.931 1.00 71.62 83 THR A N 1
ATOM 637 C CA . THR A 1 83 ? -12.287 13.314 -2.673 1.00 71.62 83 THR A CA 1
ATOM 638 C C . THR A 1 83 ? -11.098 13.880 -1.895 1.00 71.62 83 THR A C 1
ATOM 640 O O . THR A 1 83 ? -10.482 13.143 -1.122 1.00 71.62 83 THR A O 1
ATOM 643 N N . PRO A 1 84 ? -10.770 15.185 -2.014 1.00 75.50 84 PRO A N 1
ATOM 644 C CA . PRO A 1 84 ? -9.738 15.810 -1.181 1.00 75.50 84 PRO A CA 1
ATOM 645 C C . PRO A 1 84 ? -9.947 15.543 0.317 1.00 75.50 84 PRO A C 1
ATOM 647 O O . PRO A 1 84 ? -9.018 15.176 1.031 1.00 75.50 84 PRO A O 1
ATOM 650 N N . GLN A 1 85 ? -11.197 15.637 0.775 1.00 73.25 85 GLN A N 1
ATOM 651 C CA . GLN A 1 85 ? -11.589 15.344 2.152 1.00 73.25 85 GLN A CA 1
ATOM 652 C C . GLN A 1 85 ? -11.443 13.853 2.480 1.00 73.25 85 GLN A C 1
ATOM 654 O O . GLN A 1 85 ? -11.029 13.506 3.583 1.00 73.25 85 GLN A O 1
ATOM 659 N N . GLY A 1 86 ? -11.766 12.967 1.535 1.00 74.75 86 GLY A N 1
ATOM 660 C CA . GLY A 1 86 ? -11.575 11.525 1.666 1.00 74.75 86 GLY A CA 1
ATOM 661 C C . GLY A 1 86 ? -10.104 11.153 1.840 1.00 74.75 86 GLY A C 1
ATOM 662 O O . GLY A 1 86 ? -9.785 10.382 2.740 1.00 74.75 86 GLY A O 1
ATOM 663 N N . ARG A 1 87 ? -9.205 11.766 1.057 1.00 74.88 87 ARG A N 1
ATOM 664 C CA . ARG A 1 87 ? -7.750 11.568 1.167 1.00 74.88 87 ARG A CA 1
ATOM 665 C C . ARG A 1 87 ? -7.209 12.017 2.521 1.00 74.88 87 ARG A C 1
ATOM 667 O O . ARG A 1 87 ? -6.502 11.251 3.167 1.00 74.88 87 ARG A O 1
ATOM 674 N N . LEU A 1 88 ? -7.601 13.205 2.988 1.00 80.00 88 LEU A N 1
ATOM 675 C CA . LEU A 1 88 ? -7.205 13.704 4.312 1.00 80.00 88 LEU A CA 1
ATOM 676 C C . LEU A 1 88 ? -7.692 12.785 5.440 1.00 80.00 88 LEU A C 1
ATOM 678 O O . LEU A 1 88 ? -6.933 12.461 6.348 1.00 80.00 88 LEU A O 1
ATOM 682 N N . LYS A 1 89 ? -8.944 12.316 5.365 1.00 79.44 89 LYS A N 1
ATOM 683 C CA . LYS A 1 89 ? -9.493 11.370 6.347 1.00 79.44 89 LYS A CA 1
ATOM 684 C C . LYS A 1 89 ? -8.799 10.011 6.296 1.00 79.44 89 LYS A C 1
ATOM 686 O O . LYS A 1 89 ? -8.578 9.422 7.347 1.00 79.44 89 LYS A O 1
ATOM 691 N N . ALA A 1 90 ? -8.464 9.510 5.108 1.00 79.69 90 ALA A N 1
ATOM 692 C CA . ALA A 1 90 ? -7.747 8.249 4.949 1.00 79.69 90 ALA A CA 1
ATOM 693 C C . ALA A 1 90 ? -6.335 8.328 5.546 1.00 79.69 90 ALA A C 1
ATOM 695 O O . ALA A 1 90 ? -5.937 7.425 6.279 1.00 79.69 90 ALA A O 1
ATOM 696 N N . GLU A 1 91 ? -5.619 9.426 5.296 1.00 83.12 91 GLU A N 1
ATOM 697 C CA . GLU A 1 91 ? -4.290 9.657 5.862 1.00 83.12 91 GLU A CA 1
ATOM 698 C C . GLU A 1 91 ? -4.346 9.772 7.390 1.00 83.12 91 GLU A C 1
ATOM 700 O O . GLU A 1 91 ? -3.643 9.043 8.088 1.00 83.12 91 GLU A O 1
ATOM 705 N N . ALA A 1 92 ? -5.272 10.578 7.919 1.00 86.56 92 ALA A N 1
ATOM 706 C CA . ALA A 1 92 ? -5.479 10.703 9.360 1.00 86.56 92 ALA A CA 1
ATOM 707 C C . ALA A 1 92 ? -5.876 9.365 10.013 1.00 86.56 92 ALA A C 1
ATOM 709 O O . ALA A 1 92 ? -5.395 9.023 11.093 1.00 86.56 92 ALA A O 1
ATOM 710 N N . MET A 1 93 ? -6.719 8.566 9.346 1.00 87.88 93 MET A N 1
ATOM 711 C CA . MET A 1 93 ? -7.099 7.232 9.819 1.00 87.88 93 MET A CA 1
ATOM 712 C C . MET A 1 93 ? -5.891 6.289 9.854 1.00 87.88 93 MET A C 1
ATOM 714 O O . MET A 1 93 ? -5.702 5.577 10.841 1.00 87.88 93 MET A O 1
ATOM 718 N N . LYS A 1 94 ? -5.058 6.292 8.805 1.00 89.94 94 LYS A N 1
ATOM 719 C CA . LYS A 1 94 ? -3.823 5.500 8.741 1.00 89.94 94 LYS A CA 1
ATOM 720 C C . LYS A 1 94 ? -2.903 5.858 9.905 1.00 89.94 94 LYS A C 1
ATOM 722 O O . LYS A 1 94 ? -2.504 4.970 10.655 1.00 89.94 94 LYS A O 1
ATOM 727 N N . GLU A 1 95 ? -2.611 7.142 10.094 1.00 92.81 95 GLU A N 1
ATOM 728 C CA . GLU A 1 95 ? -1.764 7.610 11.195 1.00 92.81 95 GLU A CA 1
ATOM 729 C C . GLU A 1 95 ? -2.329 7.214 12.563 1.00 92.81 95 GLU A C 1
ATOM 731 O O . GLU A 1 95 ? -1.595 6.707 13.413 1.00 92.81 95 GLU A O 1
ATOM 736 N N . ALA A 1 96 ? -3.640 7.371 12.767 1.00 94.12 96 ALA A N 1
ATOM 737 C CA . ALA A 1 96 ? -4.291 7.023 14.024 1.00 94.12 96 ALA A CA 1
ATOM 738 C C . ALA A 1 96 ? -4.232 5.515 14.324 1.00 94.12 96 ALA A C 1
ATOM 740 O O . ALA A 1 96 ? -3.967 5.135 15.465 1.00 94.12 96 ALA A O 1
ATOM 741 N N . ILE A 1 97 ? -4.422 4.653 13.319 1.00 94.81 97 ILE A N 1
ATOM 742 C CA . ILE A 1 97 ? -4.290 3.193 13.470 1.00 94.81 97 ILE A CA 1
ATOM 743 C C . ILE A 1 97 ? -2.841 2.816 13.801 1.00 94.81 97 ILE A C 1
ATOM 745 O O . ILE A 1 97 ? -2.604 2.053 14.740 1.00 94.81 97 ILE A O 1
ATOM 749 N N . PHE A 1 98 ? -1.865 3.370 13.074 1.00 95.06 98 PHE A N 1
ATOM 750 C CA . PHE A 1 98 ? -0.445 3.095 13.315 1.00 95.06 98 PHE A CA 1
ATOM 751 C C . PHE A 1 98 ? -0.019 3.546 14.711 1.00 95.06 98 PHE A C 1
ATOM 753 O O . PHE A 1 98 ? 0.622 2.788 15.437 1.00 95.06 98 PHE A O 1
ATOM 760 N N . ARG A 1 99 ? -0.425 4.748 15.125 1.00 96.44 99 ARG A N 1
ATOM 761 C CA . ARG A 1 99 ? -0.179 5.252 16.477 1.00 96.44 99 ARG A CA 1
ATOM 762 C C . ARG A 1 99 ? -0.824 4.355 17.530 1.00 96.44 99 ARG A C 1
ATOM 764 O O . ARG A 1 99 ? -0.149 3.976 18.486 1.00 96.44 99 ARG A O 1
ATOM 771 N N . ALA A 1 100 ? -2.093 3.981 17.348 1.00 97.38 100 ALA A N 1
ATOM 772 C CA . ALA A 1 100 ? -2.801 3.104 18.275 1.00 97.38 100 ALA A CA 1
ATOM 773 C C . ALA A 1 100 ? -2.052 1.777 18.477 1.00 97.38 100 ALA A C 1
ATOM 775 O O . ALA A 1 100 ? -1.891 1.331 19.610 1.00 97.38 100 ALA A O 1
ATOM 776 N N . HIS A 1 101 ? -1.538 1.182 17.400 1.00 97.00 101 HIS A N 1
ATOM 777 C CA . HIS A 1 101 ? -0.816 -0.085 17.465 1.00 97.00 101 HIS A CA 1
ATOM 778 C C . HIS A 1 101 ? 0.614 0.054 18.011 1.00 97.00 101 HIS A C 1
ATOM 780 O O . HIS A 1 101 ? 0.981 -0.591 18.994 1.00 97.00 101 HIS A O 1
ATOM 786 N N . PHE A 1 102 ? 1.436 0.901 17.390 1.00 96.75 102 PHE A N 1
ATOM 787 C CA . PHE A 1 102 ? 2.874 0.940 17.661 1.00 96.75 102 PHE A CA 1
ATOM 788 C C . PHE A 1 102 ? 3.234 1.762 18.897 1.00 96.75 102 PHE A C 1
ATOM 790 O O . PHE A 1 102 ? 4.165 1.383 19.615 1.00 96.75 102 PHE A O 1
ATOM 797 N N . VAL A 1 103 ? 2.495 2.844 19.164 1.00 97.38 103 VAL A N 1
ATOM 798 C CA . VAL A 1 1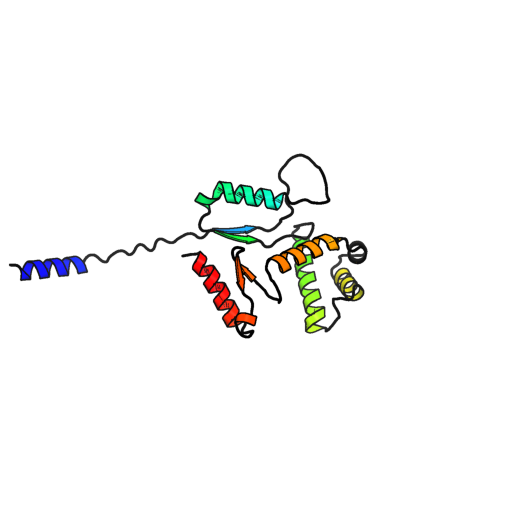03 ? 2.768 3.776 20.269 1.00 97.38 103 VAL A CA 1
ATOM 799 C C . VAL A 1 103 ? 1.897 3.449 21.476 1.00 97.38 103 VAL A C 1
ATOM 801 O O . VAL A 1 103 ? 2.416 3.229 22.564 1.00 97.38 103 VAL A O 1
ATOM 804 N N . GLU A 1 104 ? 0.579 3.364 21.286 1.00 97.12 104 GLU A N 1
ATOM 805 C CA . GLU A 1 104 ? -0.380 3.182 22.388 1.00 97.12 104 GLU A CA 1
ATOM 806 C C . GLU A 1 104 ? -0.591 1.709 22.776 1.00 97.12 104 GLU A C 1
ATOM 808 O O . GLU A 1 104 ? -1.312 1.431 23.731 1.00 97.12 104 GLU A O 1
ATOM 813 N N . LYS A 1 105 ? 0.021 0.766 22.042 1.00 97.62 105 LYS A N 1
ATOM 814 C CA . LYS A 1 105 ? -0.062 -0.691 22.265 1.00 97.62 105 LYS A CA 1
ATOM 815 C C . LYS A 1 105 ? -1.496 -1.240 22.314 1.00 97.62 105 LYS A C 1
ATOM 817 O O . LYS A 1 105 ? -1.768 -2.243 22.970 1.00 97.62 105 LYS A O 1
ATOM 822 N N . LYS A 1 106 ? -2.424 -0.608 21.594 1.00 97.38 106 LYS A N 1
ATOM 823 C CA . LYS A 1 106 ? -3.813 -1.060 21.463 1.00 97.38 106 LYS A CA 1
ATOM 824 C C . LYS A 1 106 ? -3.935 -2.183 20.438 1.00 97.38 106 LYS A C 1
ATOM 826 O O . LYS A 1 106 ? -3.249 -2.203 19.412 1.00 97.38 106 LYS A O 1
ATOM 831 N N . ASN A 1 107 ? -4.873 -3.094 20.687 1.00 96.75 107 ASN A N 1
ATOM 832 C CA . ASN A 1 107 ? -5.211 -4.158 19.750 1.00 96.75 107 ASN A CA 1
ATOM 833 C C . ASN A 1 107 ? -6.074 -3.615 18.600 1.00 96.75 107 ASN A C 1
ATOM 835 O O . ASN A 1 107 ? -7.288 -3.485 18.730 1.00 96.75 107 ASN A O 1
ATOM 839 N N . ILE A 1 108 ? -5.454 -3.334 17.455 1.00 94.44 108 ILE A N 1
ATOM 840 C CA . ILE A 1 108 ? -6.156 -2.878 16.244 1.00 94.44 108 ILE A CA 1
ATOM 841 C C . ILE A 1 108 ? -6.946 -3.989 15.526 1.00 94.44 108 ILE A C 1
ATOM 843 O O . ILE A 1 108 ? -7.649 -3.699 14.564 1.00 94.44 108 ILE A O 1
ATOM 847 N N . GLY A 1 109 ? -6.866 -5.240 15.995 1.00 92.56 109 GLY A N 1
ATOM 848 C CA . GLY A 1 109 ? -7.773 -6.321 15.597 1.00 92.56 109 GLY A CA 1
ATOM 849 C C . GLY A 1 109 ? -9.127 -6.281 16.319 1.00 92.56 109 GLY A C 1
ATOM 850 O O . GLY A 1 109 ? -10.053 -6.980 15.914 1.00 92.56 109 GLY A O 1
ATOM 851 N N . ASP A 1 110 ? -9.272 -5.462 17.368 1.00 94.88 110 ASP A N 1
ATOM 852 C CA . ASP A 1 110 ? -10.550 -5.255 18.051 1.00 94.88 110 ASP A CA 1
ATOM 853 C C . ASP A 1 110 ? -11.386 -4.180 17.334 1.00 94.88 110 ASP A C 1
ATOM 855 O O . ASP A 1 110 ? -11.001 -3.011 17.220 1.00 94.88 110 ASP A O 1
ATOM 859 N N . ILE A 1 111 ? -12.590 -4.561 16.901 1.00 91.81 111 ILE A N 1
ATOM 860 C CA . ILE A 1 111 ? -13.564 -3.668 16.259 1.00 91.81 111 ILE A CA 1
ATOM 861 C C . ILE A 1 111 ? -13.905 -2.461 17.148 1.00 91.81 111 ILE A C 1
ATOM 863 O O . ILE A 1 111 ? -14.196 -1.385 16.622 1.00 91.81 111 ILE A O 1
ATOM 867 N N . LYS A 1 112 ? -13.880 -2.603 18.481 1.00 93.19 112 LYS A N 1
ATOM 868 C CA . LYS A 1 112 ? -14.130 -1.488 19.408 1.00 93.19 112 LYS A CA 1
ATOM 869 C C . LYS A 1 112 ? -13.060 -0.405 19.274 1.00 93.19 112 LYS A C 1
ATOM 871 O O . LYS A 1 112 ? -13.413 0.760 19.117 1.00 93.19 112 LYS A O 1
ATOM 876 N N . VAL A 1 113 ? -11.785 -0.795 19.221 1.00 94.50 113 VAL A N 1
ATOM 877 C CA . VAL A 1 113 ? -10.657 0.131 19.027 1.00 94.50 113 VAL A CA 1
ATOM 878 C C . VAL A 1 113 ? -10.783 0.852 17.683 1.00 94.50 113 VAL A C 1
ATOM 880 O O . VAL A 1 113 ? -10.673 2.076 17.619 1.00 94.50 113 VAL A O 1
ATOM 883 N N . LEU A 1 114 ? -11.091 0.122 16.606 1.00 92.06 114 LEU A N 1
ATOM 884 C CA . LEU A 1 114 ? -11.282 0.719 15.278 1.00 92.06 114 LEU A CA 1
ATOM 885 C C . LEU A 1 114 ? -12.487 1.675 15.224 1.00 92.06 114 LEU A C 1
ATOM 887 O O . LEU A 1 114 ? -12.427 2.709 14.554 1.00 92.06 114 LEU A O 1
ATOM 891 N N . LYS A 1 115 ? -13.572 1.364 15.946 1.00 91.12 115 LYS A N 1
ATOM 892 C CA . LYS A 1 115 ? -14.743 2.241 16.086 1.00 91.12 115 LYS A CA 1
ATOM 893 C C . LYS A 1 115 ? -14.387 3.546 16.795 1.00 91.12 115 LYS A C 1
ATOM 895 O O . LYS A 1 115 ? -14.728 4.602 16.274 1.00 91.12 115 LYS A O 1
ATOM 900 N N . GLU A 1 116 ? -13.681 3.480 17.922 1.00 92.19 116 GLU A N 1
ATOM 901 C CA . GLU A 1 116 ? -13.247 4.669 18.670 1.00 92.19 116 GLU A CA 1
ATOM 902 C C . GLU A 1 116 ? -12.355 5.587 17.823 1.00 92.19 116 GLU A C 1
ATOM 904 O O . GLU A 1 116 ? -12.515 6.809 17.843 1.00 92.19 116 GLU A O 1
ATOM 909 N N . ILE A 1 117 ? -11.434 5.010 17.042 1.00 92.19 117 ILE A N 1
ATOM 910 C CA . ILE A 1 117 ? -10.597 5.774 16.108 1.00 92.19 117 ILE A CA 1
ATOM 911 C C . ILE A 1 117 ? -11.475 6.456 15.048 1.00 92.19 117 ILE A C 1
ATOM 913 O O . ILE A 1 117 ? -11.343 7.659 14.820 1.00 92.19 117 ILE A O 1
ATOM 917 N N . GLY A 1 118 ? -12.409 5.721 14.436 1.00 88.62 118 GLY A N 1
ATOM 918 C CA . GLY A 1 118 ? -13.307 6.275 13.421 1.00 88.62 118 GLY A CA 1
ATOM 919 C C . GLY A 1 118 ? -14.235 7.376 13.950 1.00 88.62 118 GLY A C 1
ATOM 920 O O . GLY A 1 118 ? -14.502 8.350 13.244 1.00 88.62 118 GLY A O 1
ATOM 921 N N . GLU A 1 119 ? -14.698 7.266 15.197 1.00 88.19 119 GLU A N 1
ATOM 922 C CA . GLU A 1 119 ? -15.500 8.296 15.869 1.00 88.19 119 GLU A CA 1
ATOM 923 C C . GLU A 1 119 ? -14.707 9.590 16.073 1.00 88.19 119 GLU A C 1
ATOM 925 O O . GLU A 1 119 ? -15.193 10.658 15.700 1.00 88.19 119 GLU A O 1
ATOM 930 N N . LYS A 1 120 ? -13.457 9.499 16.552 1.00 87.56 120 LYS A N 1
ATOM 931 C CA . LYS A 1 120 ? -12.556 10.661 16.690 1.00 87.56 120 LYS A CA 1
ATOM 932 C C . LYS A 1 120 ? -12.289 11.373 15.361 1.00 87.56 120 LYS A C 1
ATOM 934 O O . LYS A 1 120 ? -12.070 12.578 15.350 1.00 87.56 120 LYS A O 1
ATOM 939 N N . MET A 1 121 ? -12.331 10.639 14.249 1.00 82.50 121 MET A N 1
ATOM 940 C CA . MET A 1 121 ? -12.142 11.168 12.890 1.00 82.50 121 MET A CA 1
ATOM 941 C C . MET A 1 121 ? -13.448 11.648 12.228 1.00 82.50 121 MET A C 1
ATOM 943 O O . MET A 1 121 ? -13.463 12.006 11.046 1.00 82.50 121 MET A O 1
ATOM 947 N N . GLY A 1 122 ? -14.573 11.632 12.952 1.00 82.38 122 GLY A N 1
ATOM 948 C CA . GLY A 1 122 ? -15.867 12.072 12.431 1.00 82.38 122 GLY A CA 1
ATOM 949 C C . GLY A 1 122 ? -16.423 11.173 11.319 1.00 82.38 122 GLY A C 1
ATOM 950 O O . GLY A 1 122 ? -17.112 11.660 10.420 1.00 82.38 122 GLY A O 1
ATOM 951 N N . LEU A 1 123 ? -16.107 9.870 11.332 1.00 78.81 123 LEU A N 1
ATOM 952 C CA . LEU A 1 123 ? -16.673 8.884 10.394 1.00 78.81 123 LEU A CA 1
ATOM 953 C C . LEU A 1 123 ? -18.082 8.407 10.817 1.00 78.81 123 LEU A C 1
ATOM 955 O O . LEU A 1 123 ? -18.855 7.916 9.989 1.00 78.81 123 LEU A O 1
ATOM 959 N N . GLY A 1 124 ? -18.445 8.625 12.085 1.00 75.94 124 GLY A N 1
ATOM 960 C CA . GLY A 1 124 ? -19.802 8.481 12.619 1.00 75.94 124 GLY A CA 1
ATOM 961 C C . GLY A 1 124 ? -20.372 7.055 12.614 1.00 75.94 124 GLY A C 1
ATOM 962 O O . GLY A 1 124 ? -19.698 6.071 12.311 1.00 75.94 124 GLY A O 1
ATOM 963 N N . ILE A 1 125 ? -21.667 6.950 12.931 1.00 78.81 125 ILE A N 1
ATOM 964 C CA . ILE A 1 125 ? -22.396 5.673 13.091 1.00 78.81 125 ILE A CA 1
ATOM 965 C C . ILE A 1 125 ? -22.380 4.838 11.802 1.00 78.81 125 ILE A C 1
ATOM 967 O O . ILE A 1 125 ? -22.307 3.607 11.849 1.00 78.81 125 ILE A O 1
ATOM 971 N N . SER A 1 126 ? -22.423 5.503 10.642 1.00 80.56 126 SER A N 1
ATOM 972 C CA . SER A 1 126 ? -22.411 4.831 9.340 1.00 80.56 126 SER A CA 1
ATOM 973 C C . SER A 1 126 ? -21.155 3.975 9.156 1.00 80.56 126 SER A C 1
ATOM 975 O O . SER A 1 126 ? -21.266 2.818 8.762 1.00 80.56 126 SER A O 1
ATOM 977 N N . PHE A 1 127 ? -19.981 4.485 9.540 1.00 83.62 127 PHE A N 1
ATOM 978 C CA . PHE A 1 127 ? -18.728 3.740 9.489 1.00 83.62 127 PHE A CA 1
ATOM 979 C C . PHE A 1 127 ? -18.755 2.519 10.407 1.00 83.62 127 PHE A C 1
ATOM 981 O O . PHE A 1 127 ? -18.446 1.417 9.960 1.00 83.62 127 PHE A O 1
ATOM 988 N N . SER A 1 128 ? -19.194 2.678 11.660 1.00 83.06 128 SER A N 1
ATOM 989 C CA . SER A 1 128 ? -19.275 1.556 12.604 1.00 83.06 128 SER A CA 1
ATOM 990 C C . SER A 1 128 ? -20.202 0.444 12.114 1.00 83.06 128 SER A C 1
ATOM 992 O O . SER A 1 128 ? -19.898 -0.734 12.301 1.00 83.06 128 SER A O 1
ATOM 994 N N . LYS A 1 129 ? -21.324 0.805 11.474 1.00 86.81 129 LYS A N 1
ATOM 995 C CA . LYS A 1 129 ? -22.256 -0.164 10.886 1.00 86.81 129 LYS A CA 1
ATOM 996 C C . LYS A 1 129 ? -21.595 -0.943 9.748 1.00 86.81 129 LYS A C 1
ATOM 998 O O . LYS A 1 129 ? -21.639 -2.168 9.770 1.00 86.81 129 LYS A O 1
ATOM 1003 N N . LYS A 1 130 ? -20.944 -0.248 8.808 1.00 85.44 130 LYS A N 1
ATOM 1004 C CA . LYS A 1 130 ? -20.246 -0.872 7.668 1.00 85.44 130 LYS A CA 1
ATOM 1005 C C . LYS A 1 130 ? -19.075 -1.754 8.102 1.00 85.44 130 LYS A C 1
ATOM 1007 O O . LYS A 1 130 ? -18.892 -2.846 7.574 1.00 85.44 130 LYS A O 1
ATOM 1012 N N . LEU A 1 131 ? -18.312 -1.301 9.102 1.00 86.69 131 LEU A N 1
ATOM 1013 C CA . LEU A 1 131 ? -17.202 -2.060 9.679 1.00 86.69 131 LEU A CA 1
ATOM 1014 C C . LEU A 1 131 ? -17.692 -3.389 10.270 1.00 86.69 131 LEU A C 1
ATOM 1016 O O . LEU A 1 131 ? -17.105 -4.431 10.003 1.00 86.69 131 LEU A O 1
ATOM 1020 N N . ARG A 1 132 ? -18.799 -3.365 11.024 1.00 87.69 132 ARG A N 1
ATOM 1021 C CA . ARG A 1 132 ? -19.406 -4.574 11.608 1.00 87.69 132 ARG A CA 1
ATOM 1022 C C . ARG A 1 132 ? -20.049 -5.490 10.572 1.00 87.69 132 ARG A C 1
ATOM 1024 O O . ARG A 1 132 ? -20.015 -6.700 10.743 1.00 87.69 132 ARG A O 1
ATOM 1031 N N . ALA A 1 133 ? -20.640 -4.918 9.528 1.00 91.62 133 ALA A N 1
ATOM 1032 C CA . ALA A 1 133 ? -21.262 -5.674 8.447 1.00 91.62 133 ALA A CA 1
ATOM 1033 C C . ALA A 1 133 ? -20.236 -6.353 7.522 1.00 91.62 133 ALA A C 1
ATOM 1035 O O . ALA A 1 133 ? -20.606 -7.223 6.738 1.00 91.62 133 ALA A O 1
ATOM 1036 N N . GLY A 1 134 ? -18.952 -5.987 7.621 1.00 86.62 134 GLY A N 1
ATOM 1037 C CA . GLY A 1 134 ? -17.911 -6.558 6.776 1.00 86.62 134 GLY A CA 1
ATOM 1038 C C . GLY A 1 134 ? -18.055 -6.143 5.313 1.00 86.62 134 GLY A C 1
ATOM 1039 O O . GLY A 1 134 ? -17.674 -6.903 4.427 1.00 86.62 134 GLY A O 1
ATOM 1040 N N . ASP A 1 135 ? -18.571 -4.937 5.044 1.00 84.19 135 ASP A N 1
ATOM 1041 C CA . ASP A 1 135 ? -18.864 -4.442 3.687 1.00 84.19 135 ASP A CA 1
ATOM 1042 C C . ASP A 1 135 ? -17.668 -4.560 2.723 1.00 84.19 135 ASP A C 1
ATOM 1044 O O . ASP A 1 135 ? -17.842 -4.708 1.516 1.00 84.19 135 ASP A O 1
ATOM 1048 N N . LYS A 1 136 ? -16.442 -4.517 3.261 1.00 81.44 136 LYS A N 1
ATOM 1049 C CA . LYS A 1 136 ? -15.181 -4.604 2.512 1.00 81.44 136 LYS A CA 1
ATOM 1050 C C . LYS A 1 136 ? -14.497 -5.974 2.566 1.00 81.44 136 LYS A C 1
ATOM 1052 O O . LYS A 1 136 ? -13.391 -6.112 2.054 1.00 81.44 136 LYS A O 1
ATOM 1057 N N . ALA A 1 137 ? -15.143 -7.011 3.106 1.00 83.06 137 ALA A N 1
ATOM 1058 C CA . ALA A 1 137 ? -14.560 -8.351 3.228 1.00 83.06 137 ALA A CA 1
ATOM 1059 C C . ALA A 1 137 ? -14.125 -8.944 1.875 1.00 83.06 137 ALA A C 1
ATOM 1061 O O . ALA A 1 137 ? -13.059 -9.546 1.777 1.00 83.06 137 ALA A O 1
ATOM 1062 N N . LYS A 1 138 ? -14.903 -8.722 0.805 1.00 80.31 138 LYS A N 1
ATOM 1063 C CA . LYS A 1 138 ? -14.538 -9.173 -0.550 1.00 80.31 138 LYS A CA 1
ATOM 1064 C C . LYS A 1 138 ? -13.307 -8.452 -1.100 1.00 80.31 138 LYS A C 1
ATOM 1066 O O . LYS A 1 138 ? -12.482 -9.081 -1.754 1.00 80.31 138 LYS A O 1
ATOM 1071 N N . ASP A 1 139 ? -13.184 -7.153 -0.841 1.00 75.50 139 ASP A N 1
ATOM 1072 C CA . ASP A 1 139 ? -12.033 -6.363 -1.288 1.00 75.50 139 ASP A CA 1
ATOM 1073 C C . ASP A 1 139 ? -10.765 -6.778 -0.528 1.00 75.50 139 ASP A C 1
ATOM 1075 O O . ASP A 1 139 ? -9.709 -6.945 -1.135 1.00 75.50 139 ASP A O 1
ATOM 1079 N N . VAL A 1 140 ? -10.890 -7.051 0.778 1.00 80.62 140 VAL A N 1
ATOM 1080 C CA . VAL A 1 140 ? -9.815 -7.637 1.594 1.00 80.62 140 VAL A CA 1
ATOM 1081 C C . VAL A 1 140 ? -9.394 -8.999 1.041 1.00 80.62 140 VAL A C 1
ATOM 1083 O O . VAL A 1 140 ? -8.201 -9.236 0.869 1.00 80.62 140 VAL A O 1
ATOM 1086 N N . GLN A 1 141 ? -10.348 -9.871 0.698 1.00 82.50 141 GLN A N 1
ATOM 1087 C CA . GLN A 1 141 ? -10.033 -11.187 0.140 1.00 82.50 141 GLN A CA 1
ATOM 1088 C C . GLN A 1 141 ? -9.255 -11.079 -1.177 1.00 82.50 141 GLN A C 1
ATOM 1090 O O . GLN A 1 141 ? -8.224 -11.726 -1.322 1.00 82.50 141 GLN A O 1
ATOM 1095 N N . LYS A 1 142 ? -9.674 -10.194 -2.092 1.00 77.94 142 LYS A N 1
ATOM 1096 C CA . LYS A 1 142 ? -8.944 -9.932 -3.345 1.00 77.94 142 LYS A CA 1
ATOM 1097 C C . LYS A 1 142 ? -7.513 -9.447 -3.096 1.00 77.94 142 LYS A C 1
ATOM 1099 O O . LYS A 1 142 ? -6.596 -9.868 -3.797 1.00 77.94 142 LYS A O 1
ATOM 1104 N N . ALA A 1 143 ? -7.311 -8.568 -2.112 1.00 76.31 143 ALA A N 1
ATOM 1105 C CA . ALA A 1 143 ? -5.978 -8.086 -1.755 1.00 76.31 143 ALA A CA 1
ATOM 1106 C C . ALA A 1 143 ? -5.089 -9.219 -1.210 1.00 76.31 143 ALA A C 1
ATOM 1108 O O . ALA A 1 143 ? -3.919 -9.309 -1.579 1.00 76.31 143 ALA A O 1
ATOM 1109 N N . LEU A 1 144 ? -5.648 -10.116 -0.390 1.00 83.25 144 LEU A N 1
ATOM 1110 C CA . LEU A 1 144 ? -4.945 -11.302 0.111 1.00 83.25 144 LEU A CA 1
ATOM 1111 C C . LEU A 1 144 ? -4.631 -12.306 -1.005 1.00 83.25 144 LEU A C 1
ATOM 1113 O O . LEU A 1 144 ? -3.540 -12.868 -1.031 1.00 83.25 144 LEU A O 1
ATOM 1117 N N . ASP A 1 145 ? -5.556 -12.524 -1.939 1.00 83.00 145 ASP A N 1
ATOM 1118 C CA . ASP A 1 145 ? -5.338 -13.384 -3.108 1.00 83.00 145 ASP A CA 1
ATOM 1119 C C . ASP A 1 145 ? -4.200 -12.846 -3.977 1.00 83.00 145 ASP A C 1
ATOM 1121 O O . ASP A 1 145 ? -3.309 -13.599 -4.363 1.00 83.00 145 ASP A O 1
ATOM 1125 N N . MET A 1 146 ? -4.178 -11.531 -4.210 1.00 81.19 146 MET A N 1
ATOM 1126 C CA . MET A 1 146 ? -3.100 -10.862 -4.933 1.00 81.19 146 MET A CA 1
ATOM 1127 C C . MET A 1 146 ? -1.757 -10.992 -4.205 1.00 81.19 146 MET A C 1
ATOM 1129 O O . MET A 1 146 ? -0.767 -11.370 -4.824 1.00 81.19 146 MET A O 1
ATOM 1133 N N . ALA A 1 147 ? -1.716 -10.729 -2.895 1.00 84.81 147 ALA A N 1
ATOM 1134 C CA . ALA A 1 147 ? -0.500 -10.885 -2.097 1.00 84.81 147 ALA A CA 1
ATOM 1135 C C . ALA A 1 147 ? 0.042 -12.324 -2.165 1.00 84.81 147 ALA A C 1
ATOM 1137 O O . ALA A 1 147 ? 1.239 -12.524 -2.361 1.00 84.81 147 ALA A O 1
ATOM 1138 N N . ARG A 1 148 ? -0.847 -13.326 -2.095 1.00 88.50 148 ARG A N 1
ATOM 1139 C CA . ARG A 1 148 ? -0.488 -14.743 -2.253 1.00 88.50 148 ARG A CA 1
ATOM 1140 C C . ARG A 1 148 ? 0.024 -15.069 -3.652 1.00 88.50 148 ARG A C 1
ATOM 1142 O O . ARG A 1 148 ? 1.016 -15.778 -3.763 1.00 88.50 148 ARG A O 1
ATOM 1149 N N . ALA A 1 149 ? -0.606 -14.535 -4.697 1.00 86.31 149 ALA A N 1
ATOM 1150 C CA . ALA A 1 149 ? -0.167 -14.733 -6.079 1.00 86.31 149 ALA A CA 1
ATOM 1151 C C . ALA A 1 149 ? 1.247 -14.179 -6.330 1.00 86.31 149 ALA A C 1
ATOM 1153 O O . ALA A 1 149 ? 2.009 -14.776 -7.083 1.00 86.31 149 ALA A O 1
ATOM 1154 N N . TYR A 1 150 ? 1.614 -13.082 -5.662 1.00 87.56 150 TYR A N 1
ATOM 1155 C CA . TYR A 1 150 ? 2.971 -12.527 -5.692 1.00 87.56 150 TYR A CA 1
ATOM 1156 C C . TYR A 1 150 ? 3.952 -13.204 -4.720 1.00 87.56 150 TYR A C 1
ATOM 1158 O O . TYR A 1 150 ? 5.125 -12.845 -4.713 1.00 87.56 150 TYR A O 1
ATOM 1166 N N . GLY A 1 151 ? 3.509 -14.159 -3.895 1.00 92.19 151 GLY A N 1
ATOM 1167 C CA . GLY A 1 151 ? 4.363 -14.812 -2.898 1.00 92.19 151 GLY A CA 1
ATOM 1168 C C . GLY A 1 151 ? 4.763 -13.907 -1.727 1.00 92.19 151 GLY A C 1
ATOM 1169 O O . GLY A 1 151 ? 5.802 -14.125 -1.111 1.00 92.19 151 GLY A O 1
ATOM 1170 N N . VAL A 1 152 ? 3.963 -12.886 -1.406 1.00 92.38 152 VAL A N 1
ATOM 1171 C CA . VAL A 1 152 ? 4.245 -11.954 -0.305 1.00 92.38 152 VAL A CA 1
ATOM 1172 C C . VAL A 1 152 ? 4.089 -12.661 1.044 1.00 92.38 152 VAL A C 1
ATOM 1174 O O . VAL A 1 152 ? 2.986 -13.065 1.413 1.00 92.38 152 VAL A O 1
ATOM 1177 N N . THR A 1 153 ? 5.180 -12.766 1.803 1.00 93.25 153 THR A N 1
ATOM 1178 C CA . THR A 1 153 ? 5.213 -13.418 3.129 1.00 93.25 153 THR A CA 1
ATOM 1179 C C . THR A 1 153 ? 5.507 -12.464 4.282 1.00 93.25 153 THR A C 1
ATOM 1181 O O . THR A 1 153 ? 5.406 -12.859 5.441 1.00 93.25 153 THR A O 1
ATOM 1184 N N . GLU A 1 154 ? 5.865 -11.213 3.995 1.00 90.88 154 GLU A N 1
ATOM 1185 C CA . GLU A 1 154 ? 6.219 -10.230 5.016 1.00 90.88 154 GLU A CA 1
ATOM 1186 C C . GLU A 1 154 ? 5.878 -8.795 4.613 1.00 90.88 154 GLU A C 1
ATOM 1188 O O . GLU A 1 154 ? 5.559 -8.491 3.459 1.00 90.88 154 GLU A O 1
ATOM 1193 N N . THR A 1 155 ? 5.967 -7.890 5.585 1.00 90.38 155 THR A N 1
ATOM 1194 C CA . THR A 1 155 ? 5.743 -6.458 5.388 1.00 90.38 155 THR A CA 1
ATOM 1195 C C . THR A 1 155 ? 6.891 -5.635 5.979 1.00 90.38 155 THR A C 1
ATOM 1197 O O . THR A 1 155 ? 7.321 -5.944 7.090 1.00 90.38 155 THR A O 1
ATOM 1200 N N . PRO A 1 156 ? 7.319 -4.540 5.324 1.00 91.38 156 PRO A N 1
ATOM 1201 C CA . PRO A 1 156 ? 6.905 -4.113 3.987 1.00 91.38 156 PRO A CA 1
ATOM 1202 C C . PRO A 1 156 ? 7.504 -5.006 2.883 1.00 91.38 156 PRO A C 1
ATOM 1204 O O . PRO A 1 156 ? 8.641 -5.445 2.992 1.00 91.38 156 PRO A O 1
ATOM 1207 N N . THR A 1 157 ? 6.753 -5.213 1.800 1.00 90.62 157 THR A N 1
ATOM 1208 C CA . THR A 1 157 ? 7.222 -5.843 0.553 1.00 90.62 157 THR A CA 1
ATOM 1209 C C . THR A 1 157 ? 6.903 -4.912 -0.611 1.00 90.62 157 THR A C 1
ATOM 1211 O O . THR A 1 157 ? 5.816 -4.331 -0.654 1.00 90.62 157 THR A O 1
ATOM 1214 N N . LEU A 1 158 ? 7.835 -4.769 -1.554 1.00 91.00 158 LEU A N 1
ATOM 1215 C CA . LEU A 1 158 ? 7.648 -4.014 -2.791 1.00 91.00 158 LEU A CA 1
ATOM 1216 C C . LEU A 1 158 ? 7.617 -4.967 -3.983 1.00 91.00 158 LEU A C 1
ATOM 1218 O O . LEU A 1 158 ? 8.506 -5.803 -4.129 1.00 91.00 158 LEU A O 1
ATOM 1222 N N . ILE A 1 159 ? 6.617 -4.789 -4.846 1.00 86.88 159 ILE A N 1
ATOM 1223 C CA . ILE A 1 159 ? 6.548 -5.410 -6.169 1.00 86.88 159 ILE A CA 1
ATOM 1224 C C . ILE A 1 159 ? 6.798 -4.313 -7.205 1.00 86.88 159 ILE A C 1
ATOM 1226 O O . ILE A 1 159 ? 6.013 -3.372 -7.321 1.00 86.88 159 ILE A O 1
ATOM 1230 N N . ILE A 1 160 ? 7.900 -4.416 -7.938 1.00 85.06 160 ILE A N 1
ATOM 1231 C CA . ILE A 1 160 ? 8.353 -3.448 -8.938 1.00 85.06 160 ILE A CA 1
ATOM 1232 C C . ILE A 1 160 ? 8.200 -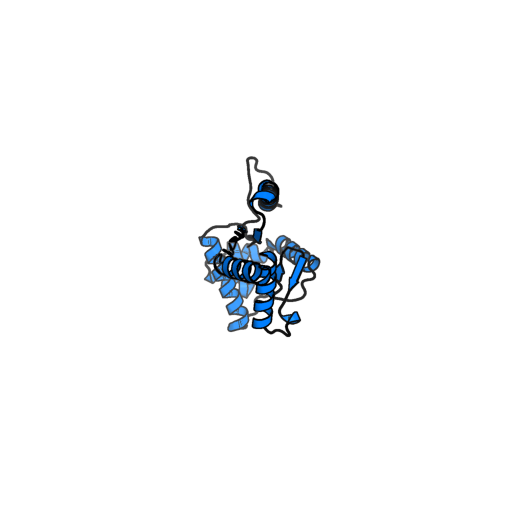4.087 -10.323 1.00 85.06 160 ILE A C 1
ATOM 1234 O O . ILE A 1 160 ? 8.533 -5.256 -10.512 1.00 85.06 160 ILE A O 1
ATOM 1238 N N . ALA A 1 161 ? 7.640 -3.335 -11.278 1.00 78.56 161 ALA A N 1
ATOM 1239 C CA . ALA A 1 161 ? 7.365 -3.779 -12.654 1.00 78.56 161 ALA A CA 1
ATOM 1240 C C . ALA A 1 161 ? 6.513 -5.066 -12.784 1.00 78.56 161 ALA A C 1
ATOM 1242 O O . ALA A 1 161 ? 6.455 -5.676 -13.846 1.00 78.56 161 ALA A O 1
ATOM 1243 N N . GLY A 1 162 ? 5.818 -5.474 -11.716 1.00 79.44 162 GLY A N 1
ATOM 1244 C CA . GLY A 1 162 ? 4.961 -6.665 -11.705 1.00 79.44 162 GLY A CA 1
ATOM 1245 C C . GLY A 1 162 ? 5.710 -8.002 -11.658 1.00 79.44 162 GLY A C 1
ATOM 1246 O O . GLY A 1 162 ? 5.065 -9.043 -11.624 1.00 79.44 162 GLY A O 1
ATOM 1247 N N . ASN A 1 163 ? 7.044 -7.999 -11.636 1.00 82.69 163 ASN A N 1
ATOM 1248 C CA . ASN A 1 163 ? 7.856 -9.220 -11.664 1.00 82.69 163 ASN A CA 1
ATOM 1249 C C . ASN A 1 163 ? 9.077 -9.195 -10.728 1.00 82.69 163 ASN A C 1
ATOM 1251 O O . ASN A 1 163 ? 9.712 -10.231 -10.553 1.00 82.69 163 ASN A O 1
ATOM 1255 N N . ILE A 1 164 ? 9.414 -8.055 -10.117 1.00 89.38 164 ILE A N 1
ATOM 1256 C CA . ILE A 1 164 ? 10.522 -7.948 -9.160 1.00 89.38 164 ILE A CA 1
ATOM 1257 C C . ILE A 1 164 ? 9.948 -7.760 -7.760 1.00 89.38 164 ILE A C 1
ATOM 1259 O O . ILE A 1 164 ? 9.316 -6.745 -7.484 1.00 89.38 164 ILE A O 1
ATOM 1263 N N . MET A 1 165 ? 10.198 -8.708 -6.861 1.00 90.06 165 MET A N 1
ATOM 1264 C CA . MET A 1 165 ? 9.839 -8.603 -5.447 1.00 90.06 165 MET A CA 1
ATOM 1265 C C . MET A 1 165 ? 11.084 -8.302 -4.607 1.00 90.06 165 MET A C 1
ATOM 1267 O O . MET A 1 165 ? 12.104 -8.969 -4.752 1.00 90.06 165 MET A O 1
ATOM 1271 N N . THR A 1 166 ? 11.005 -7.310 -3.720 1.00 92.19 166 THR A N 1
ATOM 1272 C CA . THR A 1 166 ? 12.072 -6.989 -2.760 1.00 92.19 166 THR A CA 1
ATOM 1273 C C . THR A 1 166 ? 11.483 -6.597 -1.407 1.00 92.19 166 THR A C 1
ATOM 1275 O O . THR A 1 166 ? 10.408 -5.994 -1.328 1.00 92.19 166 THR A O 1
ATOM 1278 N N . SER A 1 167 ? 12.176 -6.947 -0.329 1.00 93.69 167 SER A N 1
ATOM 1279 C CA . SER A 1 167 ? 11.744 -6.702 1.046 1.00 93.69 167 SER A CA 1
ATOM 1280 C C . SER A 1 167 ? 12.955 -6.560 1.984 1.00 93.69 167 SER A C 1
ATOM 1282 O O . SER A 1 167 ? 14.069 -6.949 1.615 1.00 93.69 167 SER A O 1
ATOM 1284 N N . PRO A 1 168 ? 12.792 -6.005 3.202 1.00 93.88 168 PRO A N 1
ATOM 1285 C CA . PRO A 1 168 ? 13.900 -5.841 4.140 1.00 93.88 168 PRO A CA 1
ATOM 1286 C C . PRO A 1 168 ? 14.602 -7.142 4.544 1.00 93.88 168 PRO A C 1
ATOM 1288 O O . PRO A 1 168 ? 15.786 -7.091 4.878 1.00 93.88 168 PRO A O 1
ATOM 1291 N N . HIS A 1 169 ? 13.928 -8.297 4.525 1.00 92.31 169 HIS A N 1
ATOM 1292 C CA . HIS A 1 169 ? 14.537 -9.568 4.932 1.00 92.31 169 HIS A CA 1
ATOM 1293 C C . HIS A 1 169 ? 15.714 -9.983 4.048 1.00 92.31 169 HIS A C 1
ATOM 1295 O O . HIS A 1 169 ? 16.727 -10.447 4.566 1.00 92.31 169 HIS A O 1
ATOM 1301 N N . ALA A 1 170 ? 15.663 -9.682 2.746 1.00 90.19 170 ALA A N 1
ATOM 1302 C CA . ALA A 1 170 ? 16.791 -9.894 1.832 1.00 90.19 170 ALA A CA 1
ATOM 1303 C C . ALA A 1 170 ? 18.056 -9.102 2.229 1.00 90.19 170 ALA A C 1
ATOM 1305 O O . ALA A 1 170 ? 19.157 -9.416 1.783 1.00 90.19 170 ALA A O 1
ATOM 1306 N N . PHE A 1 171 ? 17.908 -8.091 3.090 1.00 93.31 171 PHE A N 1
ATOM 1307 C CA . PHE A 1 171 ? 18.977 -7.212 3.563 1.00 93.31 171 PHE A CA 1
ATOM 1308 C C . PHE A 1 171 ? 19.225 -7.349 5.067 1.00 93.31 171 PHE A C 1
ATOM 1310 O O . PHE A 1 171 ? 19.699 -6.402 5.695 1.00 93.31 171 PHE A O 1
ATOM 1317 N N . ASN A 1 172 ? 18.880 -8.495 5.669 1.00 94.25 172 ASN A N 1
ATOM 1318 C CA . ASN A 1 172 ? 18.982 -8.721 7.115 1.00 94.25 172 ASN A CA 1
ATOM 1319 C C . ASN A 1 172 ? 18.297 -7.601 7.926 1.00 94.25 172 ASN A C 1
ATOM 1321 O O . ASN A 1 172 ? 18.826 -7.101 8.918 1.00 94.25 172 ASN A O 1
ATOM 1325 N N . HIS A 1 173 ? 17.145 -7.143 7.427 1.00 90.62 173 HIS A N 1
ATOM 1326 C CA . HIS A 1 173 ? 16.353 -6.033 7.962 1.00 90.62 173 HIS A CA 1
ATOM 1327 C C . HIS A 1 173 ? 17.073 -4.669 8.006 1.00 90.62 173 HIS A C 1
ATOM 1329 O O . HIS A 1 173 ? 16.606 -3.738 8.663 1.00 90.62 173 HIS A O 1
ATOM 1335 N N . ASN A 1 174 ? 18.166 -4.497 7.252 1.00 94.38 174 ASN A N 1
ATOM 1336 C CA . ASN A 1 174 ? 18.809 -3.201 7.058 1.00 94.38 174 ASN A CA 1
ATOM 1337 C C . ASN A 1 174 ? 17.986 -2.330 6.093 1.00 94.38 174 ASN A C 1
ATOM 1339 O O . ASN A 1 174 ? 18.031 -2.490 4.871 1.00 94.38 174 ASN A O 1
ATOM 1343 N N . ILE A 1 175 ? 17.250 -1.373 6.660 1.00 93.19 175 ILE A N 1
ATOM 1344 C CA . ILE A 1 175 ? 16.341 -0.492 5.916 1.00 93.19 175 ILE A CA 1
ATOM 1345 C C . ILE A 1 175 ? 17.075 0.426 4.933 1.00 93.19 175 ILE A C 1
ATOM 1347 O O . ILE A 1 175 ? 16.543 0.711 3.861 1.00 93.19 175 ILE A O 1
ATOM 1351 N N . ASP A 1 176 ? 18.290 0.876 5.246 1.00 95.12 176 ASP A N 1
ATOM 1352 C CA . ASP A 1 176 ? 19.045 1.739 4.335 1.00 95.12 176 ASP A CA 1
ATOM 1353 C C . ASP A 1 176 ? 19.589 0.956 3.137 1.00 95.12 176 ASP A C 1
ATOM 1355 O O . ASP A 1 176 ? 19.558 1.456 2.012 1.00 95.12 176 ASP A O 1
ATOM 1359 N N . ALA A 1 177 ? 20.039 -0.284 3.351 1.00 94.25 177 ALA A N 1
ATOM 1360 C CA . ALA A 1 177 ? 20.441 -1.183 2.271 1.00 94.25 177 ALA A CA 1
ATOM 1361 C C . ALA A 1 177 ? 19.247 -1.550 1.378 1.00 94.25 177 ALA A C 1
ATOM 1363 O O . ALA A 1 177 ? 19.343 -1.441 0.156 1.00 94.25 177 ALA A O 1
ATOM 1364 N N . PHE A 1 178 ? 18.103 -1.876 1.986 1.00 94.62 178 PHE A N 1
ATOM 1365 C CA . PHE A 1 178 ? 16.847 -2.111 1.277 1.00 94.62 178 PHE A CA 1
ATOM 1366 C C . PHE A 1 178 ? 16.425 -0.898 0.435 1.00 94.62 178 PHE A C 1
ATOM 1368 O O . PHE A 1 178 ? 16.141 -1.037 -0.754 1.00 94.62 178 PHE A O 1
ATOM 1375 N N . ARG A 1 179 ? 16.457 0.312 1.011 1.00 93.81 179 ARG A N 1
ATOM 1376 C CA . ARG A 1 179 ? 16.141 1.556 0.292 1.00 93.81 179 ARG A CA 1
ATOM 1377 C C . ARG A 1 179 ? 17.075 1.764 -0.898 1.00 93.81 179 ARG A C 1
ATOM 1379 O O . ARG A 1 179 ? 16.602 2.043 -1.995 1.00 93.81 179 ARG A O 1
ATOM 1386 N N . LYS A 1 180 ? 18.390 1.613 -0.699 1.00 94.38 180 LYS A N 1
ATOM 1387 C CA . LYS A 1 180 ? 19.389 1.739 -1.774 1.00 94.38 180 LYS A CA 1
ATOM 1388 C C . LYS A 1 180 ? 19.154 0.719 -2.886 1.00 94.38 180 LYS A C 1
ATOM 1390 O O . LYS A 1 180 ? 19.243 1.079 -4.053 1.00 94.38 180 LYS A O 1
ATOM 1395 N N . ASN A 1 181 ? 18.818 -0.523 -2.540 1.00 92.62 181 ASN A N 1
ATOM 1396 C CA . ASN A 1 181 ? 18.488 -1.553 -3.520 1.00 92.62 181 ASN A CA 1
ATOM 1397 C C . ASN A 1 181 ? 17.226 -1.208 -4.320 1.00 92.62 181 ASN A C 1
ATOM 1399 O O . ASN A 1 181 ? 17.261 -1.264 -5.545 1.00 92.62 181 ASN A O 1
ATOM 1403 N N . ALA A 1 182 ? 16.146 -0.794 -3.652 1.00 92.19 182 ALA A N 1
ATOM 1404 C CA . ALA A 1 182 ? 14.917 -0.385 -4.328 1.00 92.19 182 ALA A CA 1
ATOM 1405 C C . ALA A 1 182 ? 15.168 0.784 -5.296 1.00 92.19 182 ALA A C 1
ATOM 1407 O O . ALA A 1 182 ? 14.722 0.738 -6.440 1.00 92.19 182 ALA A O 1
ATOM 1408 N N . MET A 1 183 ? 15.943 1.789 -4.871 1.00 91.38 183 MET A N 1
ATOM 1409 C CA . MET A 1 183 ? 16.338 2.906 -5.737 1.00 91.38 183 MET A CA 1
ATOM 1410 C C . MET A 1 183 ? 17.183 2.440 -6.922 1.00 91.38 183 MET A C 1
ATOM 1412 O O . MET A 1 183 ? 16.897 2.829 -8.045 1.00 91.38 183 MET A O 1
ATOM 1416 N N . MET A 1 184 ? 18.155 1.551 -6.707 1.00 90.69 184 MET A N 1
ATOM 1417 C CA . MET A 1 184 ? 18.982 1.000 -7.784 1.00 90.69 184 MET A CA 1
ATOM 1418 C C . MET A 1 184 ? 18.152 0.237 -8.826 1.00 90.69 184 MET A C 1
ATOM 1420 O O . MET A 1 184 ? 18.384 0.397 -10.023 1.00 90.69 184 MET A O 1
ATOM 1424 N N . ILE A 1 185 ? 17.175 -0.570 -8.391 1.00 89.38 185 ILE A N 1
ATOM 1425 C CA . ILE A 1 185 ? 16.244 -1.267 -9.292 1.00 89.38 185 ILE A CA 1
ATOM 1426 C C . ILE A 1 185 ? 15.467 -0.244 -10.123 1.00 89.38 185 ILE A C 1
ATOM 1428 O O . ILE A 1 185 ? 15.466 -0.333 -11.350 1.00 89.38 185 ILE A O 1
ATOM 1432 N N . LEU A 1 186 ? 14.854 0.748 -9.472 1.00 86.44 186 LEU A N 1
ATOM 1433 C CA . LEU A 1 186 ? 14.099 1.795 -10.160 1.00 86.44 186 LEU A CA 1
ATOM 1434 C C . LEU A 1 186 ? 14.975 2.574 -11.149 1.00 86.44 186 LEU A C 1
ATOM 1436 O O . LEU A 1 186 ? 14.567 2.758 -12.288 1.00 86.44 186 LEU A O 1
ATOM 1440 N N . GLU A 1 187 ? 16.188 2.966 -10.756 1.00 85.81 187 GLU A N 1
ATOM 1441 C CA . GLU A 1 187 ? 17.158 3.671 -11.604 1.00 85.81 187 GLU A CA 1
ATOM 1442 C C . GLU A 1 187 ? 17.629 2.826 -12.795 1.00 85.81 187 GLU A C 1
ATOM 1444 O O . GLU A 1 187 ? 17.830 3.354 -13.888 1.00 85.81 187 GLU A O 1
ATOM 1449 N N . SER A 1 188 ? 17.794 1.512 -12.618 1.00 82.81 188 SER A N 1
ATOM 1450 C CA . SER A 1 188 ? 18.171 0.603 -13.708 1.00 82.81 188 SER A CA 1
ATOM 1451 C C . SER A 1 188 ? 17.108 0.504 -14.799 1.00 82.81 188 SER A C 1
ATOM 1453 O O . SER A 1 188 ? 17.458 0.301 -15.956 1.00 82.81 188 SER A O 1
ATOM 1455 N N . MET A 1 189 ? 15.833 0.715 -14.455 1.00 78.38 189 MET A N 1
ATOM 1456 C CA . MET A 1 189 ? 14.736 0.762 -15.428 1.00 78.38 189 MET A CA 1
ATOM 1457 C C . MET A 1 189 ? 14.747 2.056 -16.257 1.00 78.38 189 MET A C 1
ATOM 1459 O O . MET A 1 189 ? 13.976 2.176 -17.206 1.00 78.38 189 MET A O 1
ATOM 1463 N N . LEU A 1 190 ? 15.596 3.028 -15.896 1.00 71.25 190 LEU A N 1
ATOM 1464 C CA . LEU A 1 190 ? 15.699 4.331 -16.562 1.00 71.25 190 LEU A CA 1
ATOM 1465 C C . LEU A 1 190 ? 16.810 4.397 -17.615 1.00 71.25 190 LEU A C 1
ATOM 1467 O O . LEU A 1 190 ? 16.874 5.380 -18.354 1.00 71.25 190 LEU A O 1
ATOM 1471 N N . LYS A 1 191 ? 17.715 3.411 -17.639 1.00 61.50 191 LYS A N 1
ATOM 1472 C CA . LYS A 1 191 ? 18.879 3.376 -18.535 1.00 61.50 191 LYS A CA 1
ATOM 1473 C C . LYS A 1 191 ? 18.522 2.733 -19.865 1.00 61.50 191 LYS A C 1
ATOM 1475 O O . LYS A 1 191 ? 18.867 3.356 -20.896 1.00 61.50 191 LYS A O 1
#

Secondary structure (DSSP, 8-state):
-HHHHHHHHHHHHHHS--------PPPEEEEEE-S----SS----TT---HHHHHHHHHHHHHHHHH-SEEEEEEE--SS---HHHHHHHHHHHHHHHHHHHTS---TTSHHHHHHHHHHTT-HHHHHHHHHHTTTHHHHHHHHHHHHHTT--SSS-EEETTTEEE-GGGGTT-HHHHHHHHHHHHHHTT-

Sequence (191 aa):
MRFFVLYVLMTLTMLFPSVIHGQGRTLNILYTGGVNGELEPCGCSPKTDFGGVARRAGYLTEREKTLSPYILIGTGNFLDKDTPQGRLKAEAMKEAIFRAHFVEKKNIGDIKVLKEIGEKMGLGISFSKKLRAGDKAKDVQKALDMARAYGVTETPTLIIAGNIMTSPHAFNHNIDAFRKNAMMILESMLK

Radius of gyration: 26.18 Å; chains: 1; bounding box: 83×35×66 Å